Protein 1MF7 (pdb70)

CATH classification: 3.40.50.410

InterPro domains:
  IPR000413 Integrin alpha chain [PR01185] (401-413)
  IPR000413 Integrin alpha chain [PR01185] (418-429)
  IPR000413 Integrin alpha chain [PR01185] (450-470)
  IPR000413 Integrin alpha chain [PR01185] (519-543)
  IPR000413 Integrin alpha chain [PR01185] (583-604)
  IPR000413 Integrin alpha chain [PR01185] (608-627)
  IPR000413 Integrin alpha chain [PR01185] (724-737)
  IPR000413 Integrin alpha chain [PR01185] (1116-1135)
  IPR002035 von Willebrand factor, type A [PF00092] (150-327)
  IPR002035 von Willebrand factor, type A [PS50234] (150-328)
  IPR002035 von Willebrand factor, type A [SM00327] (148-333)
  IPR013517 FG-GAP repeat [PF01839] (457-493)
  IPR013517 FG-GAP repeat [PF01839] (520-555)
  IPR013519 Integrin alpha beta-propellor [PS51470] (18-75)
  IPR013519 Integrin alpha beta-propellor [PS51470] (339-390)
  IPR013519 Integrin alpha beta-propellor [PS51470] (443-503)
  IPR013519 Integrin alpha beta-propellor [PS51470] (506-564)
  IPR013519 Integrin alpha beta-propellor [PS51470] (569-629)
  IPR013519 Integrin alpha beta-propellor [SM00191] (30-80)
  IPR013519 Integrin alpha beta-propellor [SM00191] (400-449)

Nearest PDB structures (foldseek):
  8ce6-assembly1_A  TM=9.932E-01  e=2.937E-39  Homo sapiens
  7p2d-assembly1_A  TM=9.787E-01  e=1.586E-36  Homo sapiens
  1n3y-assembly1_A  TM=9.825E-01  e=2.168E-27  Homo sapiens
  6rhv-assembly1_C  TM=9.578E-01  e=7.841E-28  Mus musculus
  3k6s-assembly1_A  TM=9.591E-01  e=1.115E-25  Homo sapiens

Secondary structure (DSSP, 8-state):
-----EEEEEEEE--TTS-HHHHHHHHHHHHHHHHHH--TTEEEEEEEESSSEEEEE-HHHHHHS--HHHHHTT-----S-B-HHHHHHHIIIIITSGGGTPPTTSEEEEEEEESS--BS-SS-GGGTHHHHHHTTEEEEEEEESGGG-SHHHHHHHHHHSPSSHHHHEEEESSGGGGGGGHHHHHHHHHTTT-

Radius of gyration: 15.07 Å; Cα contacts (8 Å, |Δi|>4): 374; chains: 1; bounding box: 34×39×36 Å

Foldseek 3Di:
DDFDAEEEEEEEELAPVQPPVLVQLVLVLQQVLLVLQDDPRYFYWYWYDAPDIDTLAASVRCVVPVRSNVSRVVDDGPYHHAQVQVSLQCCLPPRCDVVRPHDDPHQAEYEYEDAADHDPHPDDLVVRVVSCVVSRYAYAYEYEAPRCPDPVSCVVNCSGGDPPNVLRYHYAHHSVRSVVCSVVVSVCVRPVPD

B-factor: mean 33.68, std 10.19, range [16.78, 75.35]

GO terms:
  GO:0004895 cell adhesion receptor activity (F, IDA)
  GO:0005886 plasma membrane (C, IDA)
  GO:0034688 integrin alphaM-beta2 complex (C, IDA)
  GO:0033631 cell-cell adhesion mediated by integrin (P, IDA)
  GO:0061756 leukocyte adhesion to vascular endothelial cell (P, IDA)
  GO:0001540 amyloid-beta binding (F, IC)
  GO:0005515 protein binding (F, IPI)
  GO:0008305 integrin complex (C, TAS)
  GO:0007155 cell adhesion (P, TAS)
  GO:0035579 specific granule membrane (C, TAS)
  GO:0070821 tertiary granule membrane (C, TAS)
  GO:0005886 plasma membrane (C, TAS)
  GO:0007160 cell-matrix adhesion (P, IDA)
  GO:0031072 heat shock protein binding (F, IPI)
  GO:0044853 plasma membrane raft (C, IDA)
  GO:0005576 extracellular region (C, IDA)
  GO:0009986 cell surface (C, IDA)
  GO:0010668 ectodermal cell differentiation (P, IEP)
  GO:0045121 membrane raft (C, EXP)
  GO:0043315 positive regulation of neutrophil degranulation (P, IGI)

Solvent-accessible surface area: 8961 Å² total; per-residue (Å²): 75,106,46,94,59,7,1,0,0,0,0,0,0,0,1,42,70,4,102,89,65,23,9,137,88,0,23,69,4,0,0,20,0,0,77,60,0,100,33,116,86,4,14,0,0,0,0,0,0,0,62,104,56,125,64,34,2,14,0,100,88,2,103,115,64,49,70,7,83,66,34,0,82,92,13,94,35,41,103,36,130,12,21,0,0,17,0,0,60,59,0,12,116,60,0,17,51,143,91,35,17,16,61,189,148,14,62,48,0,0,0,0,1,2,22,11,123,55,128,44,19,117,32,23,26,152,63,2,25,61,32,0,80,178,81,43,4,41,6,7,0,0,0,0,10,122,45,2,123,61,126,173,29,75,92,31,0,52,63,0,4,15,186,50,29,179,70,21,31,13,46,7,76,62,11,87,23,2,137,94,15,27,80,100,0,55,85,63,6,58,36,41,45,80

Sequence (194 aa):
CPQEDSDIAFLIDGSGSIIPHDFRRMKEFVSTVMEQLKKSKTLFSLMQYSEEFRIHFTFKEFQNNPNPRSLVKPITQLLGRTHTATGIRKVVRELFNITNGARKNAFKILVVITDGEKFGDPLGYEDVIPEADREGVIRYVIGVGDAFRSEKSRQELNTIASKPPRDHVFQVNNFEALKTIQNQLREKIFCIGS

Structure (mmCIF, N/CA/C/O backbone):
data_1MF7
#
_entry.id   1MF7
#
_cell.length_a   38.640
_cell.length_b   51.030
_cell.length_c   102.380
_cell.angle_alpha   90.00
_cell.angle_beta   90.00
_cell.angle_gamma   90.00
#
_symmetry.space_group_name_H-M   'P 21 21 21'
#
loop_
_entity.id
_entity.type
_entity.pdbx_description
1 polymer 'INTEGRIN ALPHA M'
2 water water
#
loop_
_atom_site.group_PDB
_atom_site.id
_atom_site.type_symbol
_atom_site.label_atom_id
_atom_site.label_alt_id
_atom_site.label_comp_id
_atom_site.label_asym_id
_atom_site.label_entity_id
_atom_site.label_seq_id
_atom_site.pdbx_PDB_ins_code
_atom_site.Cartn_x
_atom_site.Cartn_y
_atom_site.Cartn_z
_atom_site.occupancy
_atom_site.B_iso_or_equiv
_atom_site.auth_seq_id
_atom_site.auth_comp_id
_atom_site.auth_asym_id
_atom_site.auth_atom_id
_atom_site.pdbx_PDB_model_num
ATOM 1 N N . CYS A 1 1 ? -7.168 24.431 40.414 1.00 48.33 128 CYS A N 1
ATOM 2 C CA . CYS A 1 1 ? -6.668 23.868 41.671 1.00 41.54 128 CYS A CA 1
ATOM 3 C C . CYS A 1 1 ? -5.955 24.878 42.549 1.00 37.05 128 CYS A C 1
ATOM 4 O O . CYS A 1 1 ? -5.041 25.596 42.115 1.00 38.50 128 CYS A O 1
ATOM 7 N N . PRO A 1 2 ? -6.355 24.983 43.809 1.00 35.43 129 PRO A N 1
ATOM 8 C CA . PRO A 1 2 ? -5.602 25.828 44.753 1.00 33.93 129 PRO A CA 1
ATOM 9 C C . PRO A 1 2 ? -4.133 25.449 44.825 1.00 34.29 129 PRO A C 1
ATOM 10 O O . PRO A 1 2 ? -3.815 24.260 44.953 1.00 40.90 129 PRO A O 1
ATOM 14 N N . GLN A 1 3 ? -3.278 26.452 44.770 1.00 35.61 130 GLN A N 1
ATOM 15 C CA . GLN A 1 3 ? -1.836 26.262 44.739 1.00 37.31 130 GLN A CA 1
ATOM 16 C C . GLN A 1 3 ? -1.208 26.154 46.122 1.00 36.66 130 GLN A C 1
ATOM 17 O O . GLN A 1 3 ? -1.513 26.953 46.997 1.00 41.57 130 GLN A O 1
ATOM 23 N N . GLU A 1 4 ? -0.313 25.183 46.299 1.00 36.05 131 GLU A N 1
ATOM 24 C CA . GLU A 1 4 ? 0.417 25.055 47.561 1.00 34.39 131 GLU A CA 1
ATOM 25 C C . GLU A 1 4 ? 1.882 24.832 47.208 1.00 33.46 131 GLU A C 1
ATOM 26 O O . GLU A 1 4 ? 2.202 24.462 46.070 1.00 40.86 131 GLU A O 1
ATOM 32 N N . ASP A 1 5 ? 2.786 25.088 48.120 1.00 31.73 132 ASP A N 1
ATOM 33 C CA . ASP A 1 5 ? 4.202 24.947 47.826 1.00 29.52 132 ASP A CA 1
ATOM 34 C C . ASP A 1 5 ? 4.522 23.542 47.300 1.00 26.72 132 ASP A C 1
ATOM 35 O O . ASP A 1 5 ? 4.124 22.536 47.906 1.00 26.47 132 ASP A O 1
ATOM 40 N N . SER A 1 6 ? 5.220 23.478 46.197 1.00 26.01 133 SER A N 1
ATOM 41 C CA . SER A 1 6 ? 5.644 22.249 45.552 1.00 25.79 133 SER A CA 1
ATOM 42 C C . SER A 1 6 ? 7.105 22.326 45.122 1.00 24.65 133 SER A C 1
ATOM 43 O O . SER A 1 6 ? 7.448 23.340 44.472 1.00 25.23 133 SER A O 1
ATOM 46 N N . ASP A 1 7 ? 7.861 21.307 45.460 1.00 23.63 134 ASP A N 1
ATOM 47 C CA . ASP A 1 7 ? 9.278 21.211 45.032 1.00 23.12 134 ASP A CA 1
ATOM 48 C C . ASP A 1 7 ? 9.287 20.108 43.995 1.00 22.50 134 ASP A C 1
ATOM 49 O O . ASP A 1 7 ? 9.018 18.938 44.310 1.00 23.31 134 ASP A O 1
ATOM 54 N N . ILE A 1 8 ? 9.510 20.471 42.725 1.00 23.23 135 ILE A N 1
ATOM 55 C CA . ILE A 1 8 ? 9.422 19.553 41.604 1.00 23.39 135 ILE A CA 1
ATOM 56 C C . ILE A 1 8 ? 10.789 19.232 41.031 1.00 22.67 135 ILE A C 1
ATOM 57 O O . ILE A 1 8 ? 11.435 20.126 40.493 1.00 23.44 135 ILE A O 1
ATOM 62 N N . ALA A 1 9 ? 11.226 17.979 41.185 1.00 23.08 136 ALA A N 1
ATOM 63 C CA . ALA A 1 9 ? 12.513 17.579 40.612 1.00 22.71 136 ALA A CA 1
ATOM 64 C C . ALA A 1 9 ? 12.261 16.826 39.295 1.00 22.68 136 ALA A C 1
ATOM 65 O O . ALA A 1 9 ? 11.290 16.095 39.145 1.00 24.84 136 ALA A O 1
ATOM 67 N N . PHE A 1 10 ? 13.170 17.004 38.345 1.00 22.30 137 PHE A N 1
ATOM 68 C CA . PHE A 1 10 ? 13.274 16.169 37.159 1.00 21.41 137 PHE A CA 1
ATOM 69 C C . PHE A 1 10 ? 14.544 15.319 37.214 1.00 21.51 137 PHE A C 1
ATOM 70 O O . PHE A 1 10 ? 15.592 15.834 37.585 1.00 22.48 137 PHE A O 1
ATOM 78 N N . LEU A 1 11 ? 14.396 14.064 36.807 1.00 21.37 138 LEU A N 1
ATOM 79 C CA . LEU A 1 11 ? 15.537 13.122 36.687 1.00 20.34 138 LEU A CA 1
ATOM 80 C C . LEU A 1 11 ? 15.484 12.659 35.247 1.00 20.89 138 LEU A C 1
ATOM 81 O O . LEU A 1 11 ? 14.560 11.965 34.834 1.00 22.07 138 LEU A O 1
ATOM 86 N N . ILE A 1 12 ? 16.496 13.089 34.467 1.00 21.79 139 ILE A N 1
ATOM 87 C CA . ILE A 1 12 ? 16.476 12.801 33.033 1.00 21.56 139 ILE A CA 1
ATOM 88 C C . ILE A 1 12 ? 17.636 11.878 32.673 1.00 20.33 139 ILE A C 1
ATOM 89 O O . ILE A 1 12 ? 18.791 12.051 33.018 1.00 21.65 139 ILE A O 1
ATOM 94 N N . ASP A 1 13 ? 17.285 10.833 31.892 1.00 20.98 140 ASP A N 1
ATOM 95 C CA . ASP A 1 13 ? 18.241 9.886 31.345 1.00 21.61 140 ASP A CA 1
ATOM 96 C C . ASP A 1 13 ? 19.147 10.570 30.313 1.00 22.42 140 ASP A C 1
ATOM 97 O O . ASP A 1 13 ? 18.630 11.205 29.362 1.00 24.86 140 ASP A O 1
ATOM 102 N N . GLY A 1 14 ? 20.472 10.456 30.494 1.00 22.74 141 GLY A N 1
ATOM 103 C CA . GLY A 1 14 ? 21.449 10.998 29.548 1.00 24.85 141 GLY A CA 1
ATOM 104 C C . GLY A 1 14 ? 22.272 9.922 28.901 1.00 23.37 141 GLY A C 1
ATOM 105 O O . GLY A 1 14 ? 23.287 10.219 28.258 1.00 24.32 141 GLY A O 1
ATOM 106 N N . SER A 1 15 ? 21.864 8.661 29.029 1.00 22.99 142 SER A N 1
ATOM 107 C CA . SER A 1 15 ? 22.523 7.535 28.343 1.00 24.65 142 SER A CA 1
ATOM 108 C C . SER A 1 15 ? 22.753 7.779 26.855 1.00 25.38 142 SER A C 1
ATOM 109 O O . SER A 1 15 ? 21.986 8.479 26.202 1.00 25.57 142 SER A O 1
ATOM 113 N N . GLY A 1 16 ? 23.811 7.136 26.331 1.00 25.86 143 GLY A N 1
ATOM 114 C CA . GLY A 1 16 ? 24.084 7.194 24.905 1.00 27.80 143 GLY A CA 1
ATOM 115 C C . GLY A 1 16 ? 22.996 6.509 24.103 1.00 27.50 143 GLY A C 1
ATOM 116 O O . GLY A 1 16 ? 23.038 6.603 22.865 1.00 29.75 143 GLY A O 1
ATOM 117 N N . SER A 1 17 ? 22.006 5.842 24.694 1.00 26.11 144 SER A N 1
ATOM 118 C CA . SER A 1 17 ? 20.881 5.341 23.948 1.00 26.46 144 SER A CA 1
ATOM 119 C C . SER A 1 17 ? 20.064 6.469 23.300 1.00 26.55 144 SER A C 1
ATOM 120 O O . SER A 1 17 ? 19.273 6.213 22.375 1.00 29.43 144 SER A O 1
ATOM 123 N N . ILE A 1 18 ? 20.242 7.702 23.848 1.00 26.03 145 ILE A N 1
ATOM 124 C CA . ILE A 1 18 ? 19.513 8.867 23.327 1.00 26.91 145 ILE A CA 1
ATOM 125 C C . ILE A 1 18 ? 20.403 9.619 22.360 1.00 27.05 145 ILE A C 1
ATOM 126 O O . ILE A 1 18 ? 21.505 10.067 22.723 1.00 30.50 145 ILE A O 1
ATOM 131 N N . ILE A 1 19 ? 19.967 9.752 21.090 1.00 28.25 146 ILE A N 1
ATOM 132 C CA . ILE A 1 19 ? 20.830 10.453 20.108 1.00 29.61 146 ILE A CA 1
ATOM 133 C C . ILE A 1 19 ? 20.717 11.961 20.347 1.00 27.99 146 ILE A C 1
ATOM 134 O O . ILE A 1 19 ? 19.794 12.482 20.993 1.00 27.29 146 ILE A O 1
ATOM 139 N N . PRO A 1 20 ? 21.686 12.761 19.907 1.00 29.34 147 PRO A N 1
ATOM 140 C CA . PRO A 1 20 ? 21.727 14.193 20.250 1.00 28.93 147 PRO A CA 1
ATOM 141 C C . PRO A 1 20 ? 20.475 14.945 19.856 1.00 29.53 147 PRO A C 1
ATOM 142 O O . PRO A 1 20 ? 19.990 15.792 20.646 1.00 29.67 147 PRO A O 1
ATOM 146 N N . HIS A 1 21 ? 19.879 14.690 18.681 1.00 29.59 148 HIS A N 1
ATOM 147 C CA . HIS A 1 21 ? 18.628 15.396 18.286 1.00 32.43 148 HIS A CA 1
ATOM 148 C C . HIS A 1 21 ? 17.534 15.163 19.341 1.00 29.07 148 HIS A C 1
ATOM 149 O O . HIS A 1 21 ? 16.763 16.049 19.732 1.00 29.52 148 HIS A O 1
ATOM 156 N N . ASP A 1 22 ? 17.467 13.928 19.838 1.00 27.47 149 ASP A N 1
ATOM 157 C CA . ASP A 1 22 ? 16.444 13.559 20.822 1.00 25.50 149 ASP A CA 1
ATOM 158 C C . ASP A 1 22 ? 16.735 14.183 22.186 1.00 25.10 149 ASP A C 1
ATOM 159 O O . ASP A 1 22 ? 15.826 14.609 22.920 1.00 25.95 149 ASP A O 1
ATOM 164 N N . PHE A 1 23 ? 18.010 14.258 22.541 1.00 25.84 150 PHE A N 1
ATOM 165 C CA . PHE A 1 23 ? 18.377 14.903 23.812 1.00 24.45 150 PHE A CA 1
ATOM 166 C C . PHE A 1 23 ? 17.955 16.356 23.766 1.00 23.85 150 PHE A C 1
ATOM 167 O O . PHE A 1 23 ? 17.486 16.902 24.764 1.00 24.85 150 PHE A O 1
ATOM 175 N N . ARG A 1 24 ? 18.096 17.036 22.612 1.00 25.68 151 ARG A N 1
ATOM 176 C CA . ARG A 1 24 ? 17.692 18.440 22.526 1.00 26.08 151 ARG A CA 1
ATOM 177 C C . ARG A 1 24 ? 16.180 18.555 22.647 1.00 25.81 151 ARG A C 1
ATOM 178 O O . ARG A 1 24 ? 15.671 19.487 23.275 1.00 25.26 151 ARG A O 1
ATOM 186 N N . ARG A 1 25 ? 15.435 17.594 22.055 1.00 26.41 152 ARG A N 1
ATOM 187 C CA . ARG A 1 25 ? 13.969 17.615 22.229 1.00 26.16 152 ARG A CA 1
ATOM 188 C C . ARG A 1 25 ? 13.578 17.407 23.689 1.00 25.40 152 ARG A C 1
ATOM 189 O O . ARG A 1 25 ? 12.622 18.031 24.160 1.00 26.75 152 ARG A O 1
ATOM 197 N N . MET A 1 26 ? 14.311 16.558 24.407 1.00 25.39 153 MET A N 1
ATOM 198 C CA . MET A 1 26 ? 14.046 16.361 25.847 1.00 25.73 153 MET A CA 1
ATOM 199 C C . MET A 1 26 ? 14.272 17.651 26.612 1.00 25.60 153 MET A C 1
ATOM 200 O O . MET A 1 26 ? 13.476 18.049 27.483 1.00 26.18 153 MET A O 1
ATOM 205 N N . LYS A 1 27 ? 15.348 18.359 26.324 1.00 25.70 154 LYS A N 1
ATOM 206 C CA . LYS A 1 27 ? 15.657 19.623 27.031 1.00 25.27 154 LYS A CA 1
ATOM 207 C C . LYS A 1 27 ? 14.563 20.651 26.731 1.00 25.14 154 LYS A C 1
ATOM 208 O O . LYS A 1 27 ? 14.177 21.404 27.623 1.00 26.08 154 LYS A O 1
ATOM 214 N N . GLU A 1 28 ? 14.057 20.662 25.504 1.00 25.83 155 GLU A N 1
ATOM 215 C CA . GLU A 1 28 ? 12.975 21.599 25.164 1.00 25.58 155 GLU A CA 1
ATOM 216 C C . GLU A 1 28 ? 11.703 21.275 25.974 1.00 25.74 155 GLU A C 1
ATOM 217 O O . GLU A 1 28 ? 11.023 22.170 26.482 1.00 26.54 155 GLU A O 1
ATOM 223 N N . PHE A 1 29 ? 11.406 19.963 26.093 1.00 24.88 156 PHE A N 1
ATOM 224 C CA . PHE A 1 29 ? 10.205 19.581 26.867 1.00 24.69 156 PHE A CA 1
ATOM 225 C C . PHE A 1 29 ? 10.364 19.969 28.330 1.00 24.60 156 PHE A C 1
ATOM 226 O O . PHE A 1 29 ? 9.463 20.530 28.974 1.00 26.83 156 PHE A O 1
ATOM 234 N N . VAL A 1 30 ? 11.506 19.696 28.962 1.00 25.86 157 VAL A N 1
ATOM 235 C CA . VAL A 1 30 ? 11.683 20.057 30.377 1.00 25.36 157 VAL A CA 1
ATOM 236 C C . VAL A 1 30 ? 11.559 21.566 30.529 1.00 25.27 157 VAL A C 1
ATOM 237 O O . VAL A 1 30 ? 10.907 22.083 31.430 1.00 25.80 157 VAL A O 1
ATOM 241 N N . SER A 1 31 ? 12.159 22.332 29.597 1.00 25.29 158 SER A N 1
ATOM 242 C CA . SER A 1 31 ? 12.095 23.783 29.668 1.00 26.22 158 SER A CA 1
ATOM 243 C C . SER A 1 31 ? 10.647 24.278 29.628 1.00 26.60 158 SER A C 1
ATOM 244 O O . SER A 1 31 ? 10.227 25.142 30.399 1.00 28.10 158 SER A O 1
ATOM 247 N N . THR A 1 32 ? 9.898 23.696 28.678 1.00 27.63 159 THR A N 1
ATOM 248 C CA . THR A 1 32 ? 8.524 24.142 28.462 1.00 27.61 159 THR A CA 1
ATOM 249 C C . THR A 1 32 ? 7.650 23.760 29.652 1.00 28.52 159 THR A C 1
ATOM 250 O O . THR A 1 32 ? 6.835 24.571 30.113 1.00 29.34 159 THR A O 1
ATOM 254 N N . VAL A 1 33 ? 7.783 22.537 30.170 1.00 28.06 160 VAL A N 1
ATOM 255 C CA . VAL A 1 33 ? 6.921 22.131 31.278 1.00 28.39 160 VAL A CA 1
ATOM 256 C C . VAL A 1 33 ? 7.239 22.986 32.494 1.00 28.20 160 VAL A C 1
ATOM 257 O O . VAL A 1 33 ? 6.364 23.440 33.217 1.00 28.61 160 VAL A O 1
ATOM 261 N N . MET A 1 34 ? 8.525 23.259 32.743 1.00 26.74 161 MET A N 1
ATOM 262 C CA . MET A 1 34 ? 8.887 24.083 33.884 1.00 26.90 161 MET A CA 1
ATOM 263 C C . MET A 1 34 ? 8.325 25.493 33.701 1.00 29.14 161 MET A C 1
ATOM 264 O O . MET A 1 34 ? 7.833 26.106 34.646 1.00 30.17 161 MET A O 1
ATOM 269 N N . GLU A 1 35 ? 8.369 25.985 32.471 1.00 30.26 162 GLU A N 1
ATOM 270 C CA . GLU A 1 35 ? 7.788 27.328 32.240 1.00 32.11 162 GLU A CA 1
ATOM 271 C C . GLU A 1 35 ? 6.292 27.325 32.505 1.00 33.41 162 GLU A C 1
ATOM 272 O O . GLU A 1 35 ? 5.746 28.285 33.082 1.00 38.46 162 GLU A O 1
ATOM 278 N N . GLN 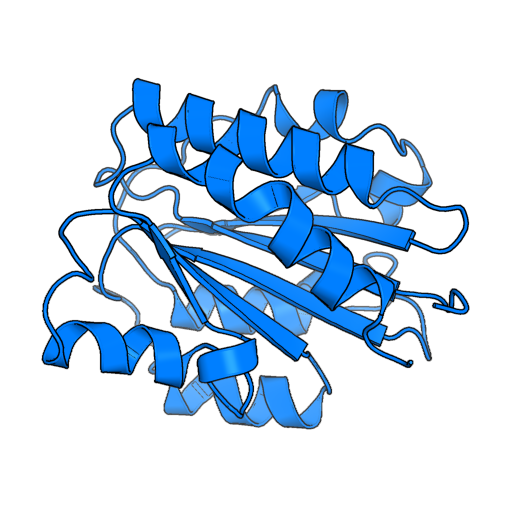A 1 36 ? 5.656 26.241 32.053 1.00 33.73 163 GLN A N 1
ATOM 279 C CA . GLN A 1 36 ? 4.199 26.170 32.221 1.00 35.79 163 GLN A CA 1
ATOM 280 C C . GLN A 1 36 ? 3.805 25.961 33.689 1.00 39.29 163 GLN A C 1
ATOM 281 O O . GLN A 1 36 ? 2.713 26.342 34.107 1.00 42.37 163 GLN A O 1
ATOM 287 N N . LEU A 1 37 ? 4.688 25.364 34.488 1.00 40.29 164 LEU A N 1
ATOM 288 C CA . LEU A 1 37 ? 4.357 25.083 35.890 1.00 41.80 164 LEU A CA 1
ATOM 289 C C . LEU A 1 37 ? 4.795 26.230 36.781 1.00 46.16 164 LEU A C 1
ATOM 290 O O . LEU A 1 37 ? 4.451 26.275 37.971 1.00 51.00 164 LEU A O 1
ATOM 295 N N . LYS A 1 38 ? 5.580 27.177 36.229 1.00 47.29 165 LYS A N 1
ATOM 296 C CA . LYS A 1 38 ? 6.126 28.185 37.139 1.00 51.12 165 LYS A CA 1
ATOM 297 C C . LYS A 1 38 ? 5.019 29.004 37.790 1.00 49.44 165 LYS A C 1
ATOM 298 O O . LYS A 1 38 ? 4.312 29.776 37.150 1.00 49.88 165 LYS A O 1
ATOM 304 N N . LYS A 1 39 ? 4.855 28.827 39.101 1.00 47.72 166 LYS A N 1
ATOM 305 C CA . LYS A 1 39 ? 3.993 29.731 39.874 1.00 47.75 166 LYS A CA 1
ATOM 306 C C . LYS A 1 39 ? 4.828 30.196 41.079 1.00 46.34 166 LYS A C 1
ATOM 307 O O . LYS A 1 39 ? 5.908 29.678 41.352 1.00 45.80 166 LYS A O 1
ATOM 313 N N . SER A 1 40 ? 4.296 31.185 41.766 1.00 45.35 167 SER A N 1
ATOM 314 C CA . SER A 1 40 ? 5.005 31.807 42.879 1.00 44.34 167 SER A CA 1
ATOM 315 C C . SER A 1 40 ? 5.497 30.802 43.911 1.00 42.29 167 SER A C 1
ATOM 316 O O . SER A 1 40 ? 6.518 31.050 44.571 1.00 48.99 167 SER A O 1
ATOM 319 N N . LYS A 1 41 ? 4.806 29.684 44.099 1.00 38.01 168 LYS A N 1
ATOM 320 C CA . LYS A 1 41 ? 5.132 28.719 45.129 1.00 38.32 168 LYS A CA 1
ATOM 321 C C . LYS A 1 41 ? 5.828 27.485 44.582 1.00 36.40 168 LYS A C 1
ATOM 322 O O . LYS A 1 41 ? 5.986 26.517 45.355 1.00 36.89 168 LYS A O 1
ATOM 328 N N . THR A 1 42 ? 6.233 27.479 43.311 1.00 32.23 169 THR A N 1
ATOM 329 C CA . THR A 1 42 ? 6.924 26.294 42.810 1.00 29.57 169 THR A CA 1
ATOM 330 C C . THR A 1 42 ? 8.436 26.496 42.784 1.00 27.25 169 THR A C 1
ATOM 331 O O . THR A 1 42 ? 8.853 27.618 42.443 1.00 32.27 169 THR A O 1
ATOM 335 N N . LEU A 1 43 ? 9.238 25.475 43.127 1.00 25.51 170 LEU A N 1
ATOM 336 C CA . LEU A 1 43 ? 10.662 25.448 42.843 1.00 25.02 170 LEU A CA 1
ATOM 337 C C . LEU A 1 43 ? 10.982 24.203 42.027 1.00 23.48 170 LEU A C 1
ATOM 338 O O . LEU A 1 43 ? 10.294 23.173 42.143 1.00 24.28 170 LEU A O 1
ATOM 343 N N . PHE A 1 44 ? 12.011 24.284 41.216 1.00 22.33 171 PHE A N 1
ATOM 344 C CA . PHE A 1 44 ? 12.448 23.172 40.363 1.00 22.84 171 PHE A CA 1
ATOM 345 C C . PHE A 1 44 ? 13.889 22.786 40.653 1.00 21.46 171 PHE A C 1
ATOM 346 O O . PHE A 1 44 ? 14.676 23.640 41.001 1.00 22.70 171 PHE A O 1
ATOM 354 N N . SER A 1 45 ? 14.198 21.510 40.380 1.00 21.10 172 SER A N 1
ATOM 355 C CA . SER A 1 45 ? 15.577 21.036 40.408 1.00 21.67 172 SER A CA 1
ATOM 356 C C . SER A 1 45 ? 15.739 19.984 39.333 1.00 21.76 172 SER A C 1
ATOM 357 O O . SER A 1 45 ? 14.764 19.355 38.950 1.00 22.96 172 SER A O 1
ATOM 361 N N . LEU A 1 46 ? 16.953 19.792 38.821 1.00 22.06 173 LEU A N 1
ATOM 362 C CA . LEU A 1 46 ? 17.172 18.872 37.704 1.00 22.26 173 LEU A CA 1
ATOM 363 C C . LEU A 1 46 ? 18.467 18.095 37.935 1.00 22.02 173 LEU A C 1
ATOM 364 O O . LEU A 1 46 ? 19.534 18.706 38.168 1.00 22.72 173 LEU A O 1
ATOM 369 N N . MET A 1 47 ? 18.377 16.780 37.805 1.00 21.90 174 MET A N 1
ATOM 370 C CA . MET A 1 47 ? 19.506 15.879 37.757 1.00 21.71 174 MET A CA 1
ATOM 371 C C . MET A 1 47 ? 19.433 15.101 36.446 1.00 21.04 174 MET A C 1
ATOM 372 O O . MET A 1 47 ? 18.354 14.624 36.062 1.00 22.19 174 MET A O 1
ATOM 377 N N . GLN A 1 48 ? 20.599 14.952 35.845 1.00 21.62 175 GLN A N 1
ATOM 378 C CA . GLN A 1 48 ? 20.748 14.035 34.706 1.00 21.77 175 GLN A CA 1
ATOM 379 C C . GLN A 1 48 ? 21.496 12.819 35.169 1.00 21.28 175 GLN A C 1
ATOM 380 O O . GLN A 1 48 ? 22.420 12.948 35.990 1.00 23.25 175 GLN A O 1
ATOM 386 N N . TYR A 1 49 ? 21.108 11.642 34.684 1.00 21.42 176 TYR A N 1
ATOM 387 C CA . TYR A 1 49 ? 21.820 10.430 35.079 1.00 22.00 176 TYR A CA 1
ATOM 388 C C . TYR A 1 49 ? 22.202 9.574 33.859 1.00 21.64 176 TYR A C 1
ATOM 389 O O . TYR A 1 49 ? 21.495 9.520 32.868 1.00 23.20 176 TYR A O 1
ATOM 398 N N . SER A 1 50 ? 23.261 8.810 34.029 1.00 22.50 177 SER A N 1
ATOM 399 C CA . SER A 1 50 ? 23.592 7.716 33.090 1.00 23.88 177 SER A CA 1
ATOM 400 C C . SER A 1 50 ? 24.211 6.662 34.007 1.00 24.33 177 SER A C 1
ATOM 401 O O . SER A 1 50 ? 23.490 6.067 34.815 1.00 24.73 177 SER A O 1
ATOM 404 N N . GLU A 1 51 ? 25.518 6.444 33.989 1.00 27.81 178 GLU A N 1
ATOM 405 C CA . GLU A 1 51 ? 26.200 5.732 35.071 1.00 28.69 178 GLU A CA 1
ATOM 406 C C . GLU A 1 51 ? 26.851 6.770 35.986 1.00 30.10 178 GLU A C 1
ATOM 407 O O . GLU A 1 51 ? 27.406 6.498 37.065 1.00 34.12 178 GLU A O 1
ATOM 413 N N . GLU A 1 52 ? 26.779 8.037 35.553 1.00 31.15 179 GLU A N 1
ATOM 414 C CA . GLU A 1 52 ? 27.217 9.194 36.300 1.00 31.98 179 GLU A CA 1
ATOM 415 C C . GLU A 1 52 ? 26.007 10.039 36.652 1.00 29.98 179 GLU A C 1
ATOM 416 O O . GLU A 1 52 ? 24.910 9.862 36.113 1.00 27.36 179 GLU A O 1
ATOM 422 N N . PHE A 1 53 ? 26.135 10.974 37.602 1.00 29.29 180 PHE A N 1
ATOM 423 C CA . PHE A 1 53 ? 24.979 11.730 38.082 1.00 30.01 180 PHE A CA 1
ATOM 424 C C . PHE A 1 53 ? 25.396 13.202 38.119 1.00 31.93 180 PHE A C 1
ATOM 425 O O . PHE A 1 53 ? 26.486 13.527 38.626 1.00 37.00 180 PHE A O 1
ATOM 433 N N . ARG A 1 54 ? 24.582 14.068 37.561 1.00 26.26 181 ARG A N 1
ATOM 434 C CA . ARG A 1 54 ? 24.920 15.495 37.540 1.00 25.74 181 ARG A CA 1
ATOM 435 C C . ARG A 1 54 ? 23.718 16.290 38.017 1.00 24.55 181 ARG A C 1
ATOM 436 O O . ARG A 1 54 ? 22.657 16.173 37.410 1.00 25.05 181 ARG A O 1
ATOM 450 N N . ILE A 1 55 ? 23.955 17.063 39.088 1.00 24.02 182 ILE A N 1
ATOM 451 C CA . ILE A 1 55 ? 22.943 18.023 39.519 1.00 25.03 182 ILE A CA 1
ATOM 452 C C . ILE A 1 55 ? 23.144 19.309 38.714 1.00 25.20 182 ILE A C 1
ATOM 453 O O . ILE A 1 55 ? 24.068 20.093 38.850 1.00 29.96 182 ILE A O 1
ATOM 458 N N . HIS A 1 56 ? 22.222 19.526 37.774 1.00 24.13 183 HIS A N 1
ATOM 459 C CA . HIS A 1 56 ? 22.346 20.746 36.966 1.00 24.30 183 HIS A CA 1
ATOM 460 C C . HIS A 1 56 ? 21.886 21.973 37.726 1.00 25.36 183 HIS A C 1
ATOM 461 O O . HIS A 1 56 ? 22.520 23.031 37.608 1.00 29.41 183 HIS A O 1
ATOM 468 N N . PHE A 1 57 ? 20.826 21.874 38.513 1.00 23.67 184 PHE A N 1
ATOM 469 C CA . PHE A 1 57 ? 20.491 22.948 39.445 1.00 23.72 184 PHE A CA 1
ATOM 470 C C . PHE A 1 57 ? 19.664 22.374 40.582 1.00 24.40 184 PHE A C 1
ATOM 471 O O . PHE A 1 57 ? 18.817 21.494 40.425 1.00 24.00 184 PHE A O 1
ATOM 479 N N . THR A 1 58 ? 19.979 22.911 41.748 1.00 24.80 185 THR A N 1
ATOM 480 C CA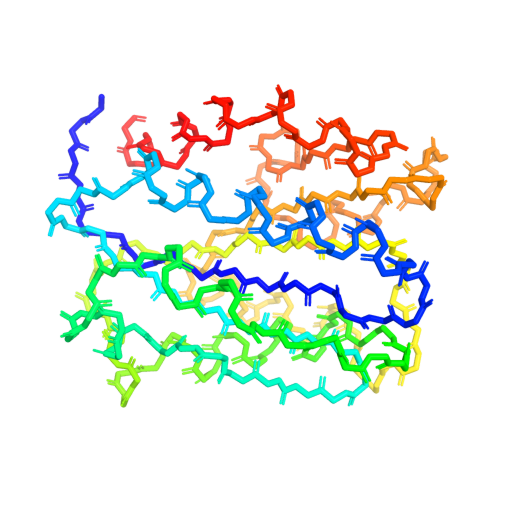 . THR A 1 58 ? 19.220 22.608 42.958 1.00 24.37 185 THR A CA 1
ATOM 481 C C . THR A 1 58 ? 18.009 23.512 43.125 1.00 23.14 185 THR A C 1
ATOM 482 O O . THR A 1 58 ? 17.920 24.523 42.427 1.00 25.21 185 THR A O 1
ATOM 488 N N . PHE A 1 59 ? 17.134 23.152 44.071 1.00 23.97 186 PHE A N 1
ATOM 489 C CA . PHE A 1 59 ? 16.019 24.051 44.363 1.00 23.33 186 PHE A CA 1
ATOM 490 C C . PHE A 1 59 ? 16.505 25.440 44.773 1.00 23.66 186 PHE A C 1
ATOM 491 O O . PHE A 1 59 ? 15.905 26.464 44.389 1.00 25.45 186 PHE A O 1
ATOM 499 N N . LYS A 1 60 ? 17.572 25.527 45.558 1.00 25.88 187 LYS A N 1
ATOM 500 C CA . LYS A 1 60 ? 18.142 26.810 45.991 1.00 26.63 187 LYS A CA 1
ATOM 501 C C . LYS A 1 60 ? 18.665 27.606 44.811 1.00 28.53 187 LYS A C 1
ATOM 502 O O . LYS A 1 60 ? 18.404 28.822 44.673 1.00 31.11 187 LYS A O 1
ATOM 508 N N . GLU A 1 61 ? 19.392 27.001 43.882 1.00 27.66 188 GLU A N 1
ATOM 509 C CA . GLU A 1 61 ? 19.844 27.686 42.677 1.00 28.81 188 GLU A CA 1
ATOM 510 C C . GLU A 1 61 ? 18.672 28.175 41.847 1.00 28.02 188 GLU A C 1
ATOM 511 O O . GLU A 1 61 ? 18.709 29.274 41.319 1.00 30.49 188 GLU A O 1
ATOM 517 N N . PHE A 1 62 ? 17.618 27.364 41.727 1.00 26.97 189 PHE A N 1
ATOM 518 C CA . PHE A 1 62 ? 16.433 27.826 40.999 1.00 27.36 189 PHE A CA 1
ATOM 519 C C . PHE A 1 62 ? 15.838 29.051 41.667 1.00 27.91 189 PHE A C 1
ATOM 520 O O . PHE A 1 62 ? 15.415 30.021 41.014 1.00 30.12 189 PHE A O 1
ATOM 528 N N . GLN A 1 63 ? 15.695 28.995 42.982 1.00 27.34 190 GLN A N 1
ATOM 529 C CA . GLN A 1 63 ? 15.057 30.114 43.680 1.00 28.96 190 GLN A CA 1
ATOM 530 C C . GLN A 1 63 ? 15.850 31.380 43.409 1.00 31.93 190 GLN A C 1
ATOM 531 O O . GLN A 1 63 ? 15.291 32.457 43.265 1.00 35.05 190 GLN A O 1
ATOM 537 N N . ASN A 1 64 ? 17.158 31.287 43.292 1.00 32.51 191 ASN A N 1
ATOM 538 C CA . ASN A 1 64 ? 17.961 32.473 43.070 1.00 35.47 191 ASN A CA 1
ATOM 539 C C . ASN A 1 64 ? 18.018 32.889 41.612 1.00 35.17 191 ASN A C 1
ATOM 540 O O . ASN A 1 64 ? 18.354 34.024 41.354 1.00 40.76 191 ASN A O 1
ATOM 545 N N . ASN A 1 65 ? 17.717 32.002 40.676 1.00 32.75 192 ASN A N 1
ATOM 546 C CA . ASN A 1 65 ? 17.635 32.307 39.265 1.00 32.89 192 ASN A CA 1
ATOM 547 C C . ASN A 1 65 ? 16.470 31.545 38.619 1.00 30.65 192 ASN A C 1
ATOM 548 O O . ASN A 1 65 ? 16.657 30.510 37.973 1.00 30.08 192 ASN A O 1
ATOM 553 N N . PRO A 1 66 ? 15.243 31.988 38.867 1.00 29.96 193 PRO A N 1
ATOM 554 C CA . PRO A 1 66 ? 14.075 31.163 38.511 1.00 30.30 193 PRO A CA 1
ATOM 555 C C . PRO A 1 66 ? 13.681 31.252 37.052 1.00 29.90 193 PRO A C 1
ATOM 556 O O . PRO A 1 66 ? 12.583 31.687 36.705 1.00 33.42 193 PRO A O 1
ATOM 560 N N . ASN A 1 67 ? 14.610 30.785 36.225 1.00 29.44 194 ASN A N 1
ATOM 561 C CA . ASN A 1 67 ? 14.447 30.945 34.780 1.00 30.83 194 ASN A CA 1
ATOM 562 C C . ASN A 1 67 ? 14.751 29.593 34.156 1.00 29.76 194 ASN A C 1
ATOM 563 O O . ASN A 1 67 ? 15.913 29.306 33.814 1.00 28.64 194 ASN A O 1
ATOM 568 N N . PRO A 1 68 ? 13.769 28.722 34.041 1.00 31.28 195 PRO A N 1
ATOM 569 C CA . PRO A 1 68 ? 14.072 27.351 33.658 1.00 31.41 195 PRO A CA 1
ATOM 570 C C . PRO A 1 68 ? 14.805 27.173 32.325 1.00 29.90 195 PRO A C 1
ATOM 571 O O . PRO A 1 68 ? 15.716 26.371 32.221 1.00 28.65 195 PRO A O 1
ATOM 575 N N . ARG A 1 69 ? 14.370 27.907 31.315 1.00 30.62 196 ARG A N 1
ATOM 576 C CA . ARG A 1 69 ? 14.972 27.700 30.001 1.00 30.17 196 ARG A CA 1
ATOM 577 C C . ARG A 1 69 ? 16.443 28.068 30.055 1.00 29.33 196 ARG A C 1
ATOM 578 O O . ARG A 1 69 ? 17.313 27.370 29.498 1.00 28.69 196 ARG A O 1
ATOM 586 N N . SER A 1 70 ? 16.774 29.135 30.783 1.00 28.62 197 SER A N 1
ATOM 587 C CA . SER A 1 70 ? 18.187 29.498 30.878 1.00 28.72 197 SER A CA 1
ATOM 588 C C . SER A 1 70 ? 19.019 28.486 31.623 1.00 28.04 197 SER A C 1
ATOM 589 O O . SER A 1 70 ? 20.207 28.325 31.330 1.00 29.66 197 SER A O 1
ATOM 593 N N . LEU A 1 71 ? 18.408 27.771 32.563 1.00 25.89 198 LEU A N 1
ATOM 594 C CA . LEU A 1 71 ? 19.102 26.773 33.330 1.00 25.76 198 LEU A CA 1
ATOM 595 C C . LEU A 1 71 ? 19.193 25.464 32.551 1.00 25.86 198 LEU A C 1
ATOM 596 O O . LEU A 1 71 ? 20.161 24.707 32.752 1.00 27.94 198 LEU A O 1
ATOM 601 N N . VAL A 1 72 ? 18.229 25.142 31.683 1.00 26.71 199 VAL A N 1
ATOM 602 C CA . VAL A 1 72 ? 18.219 23.823 31.036 1.00 27.40 199 VAL A CA 1
ATOM 603 C C . VAL A 1 72 ? 18.967 23.836 29.705 1.00 27.86 199 VAL A C 1
ATOM 604 O O . VAL A 1 72 ? 19.679 22.892 29.358 1.00 28.35 199 VAL A O 1
ATOM 608 N N . LYS A 1 73 ? 18.784 24.930 28.962 1.00 27.76 200 LYS A N 1
ATOM 609 C CA . LYS A 1 73 ? 19.371 24.987 27.626 1.00 30.11 200 LYS A CA 1
ATOM 610 C C . LYS A 1 73 ? 20.848 24.671 27.544 1.00 28.15 200 LYS A C 1
ATOM 611 O O . LYS A 1 73 ? 21.247 24.032 26.543 1.00 28.81 200 LYS A O 1
ATOM 617 N N . PRO A 1 74 ? 21.734 25.082 28.423 1.00 28.42 201 PRO A N 1
ATOM 618 C CA . PRO A 1 74 ? 23.152 24.808 28.191 1.00 28.78 201 PRO A CA 1
ATOM 619 C C . PRO A 1 74 ? 23.568 23.390 28.518 1.00 29.38 201 PRO A C 1
ATOM 620 O O . PRO A 1 74 ? 24.725 23.054 28.266 1.00 29.90 201 PRO A O 1
ATOM 624 N N . ILE A 1 75 ? 22.696 22.552 29.060 1.00 26.81 202 ILE A N 1
ATOM 625 C CA . ILE A 1 75 ? 23.283 21.283 29.576 1.00 28.70 202 ILE A CA 1
ATOM 626 C C . ILE A 1 75 ? 23.720 20.355 28.447 1.00 28.74 202 ILE A C 1
ATOM 627 O O . ILE A 1 75 ? 23.132 20.293 27.381 1.00 30.37 202 ILE A O 1
ATOM 632 N N . THR A 1 76 ? 24.784 19.625 28.755 1.00 27.76 203 THR A N 1
ATOM 633 C CA . THR A 1 76 ? 25.284 18.667 27.776 1.00 28.25 203 THR A CA 1
ATOM 634 C C . THR A 1 76 ? 25.051 17.228 28.263 1.00 26.98 203 THR A C 1
ATOM 635 O O . THR A 1 76 ? 24.929 16.967 29.476 1.00 26.30 203 THR A O 1
ATOM 639 N N . GLN A 1 77 ? 24.973 16.329 27.309 1.00 26.64 204 GLN A N 1
ATOM 640 C CA . GLN A 1 77 ? 24.592 14.956 27.575 1.00 26.10 204 GLN A CA 1
ATOM 641 C C . GLN A 1 77 ? 25.754 14.175 28.152 1.00 25.53 204 GLN A C 1
ATOM 642 O O . GLN A 1 77 ? 26.872 14.233 27.648 1.00 28.33 204 GLN A O 1
ATOM 648 N N . LEU A 1 78 ? 25.470 13.378 29.202 1.00 25.69 205 LEU A N 1
ATOM 649 C CA . LEU A 1 78 ? 26.467 12.593 29.899 1.00 25.25 205 LEU A CA 1
ATOM 650 C C . LEU A 1 78 ? 26.986 11.414 29.068 1.00 26.33 205 LEU A C 1
ATOM 651 O O . LEU A 1 78 ? 28.174 11.071 29.115 1.00 28.93 205 LEU A O 1
ATOM 656 N N . LEU A 1 79 ? 26.124 10.752 28.316 1.00 26.54 206 LEU A N 1
ATOM 657 C CA . LEU A 1 79 ? 26.411 9.477 27.627 1.00 27.05 206 LEU A CA 1
ATOM 658 C C . LEU A 1 79 ? 26.629 8.368 28.651 1.00 29.16 206 LEU A C 1
ATOM 659 O O . LEU A 1 79 ? 26.569 8.613 29.861 1.00 32.18 206 LEU A O 1
ATOM 664 N N . GLY A 1 80 ? 26.839 7.137 28.192 1.00 29.75 207 GLY A N 1
ATOM 665 C CA . GLY A 1 80 ? 26.979 6.005 29.084 1.00 30.12 207 GLY A CA 1
ATOM 666 C C . GLY A 1 80 ? 25.720 5.184 29.257 1.00 27.48 207 GLY A C 1
ATOM 667 O O . GLY A 1 80 ? 24.807 5.229 28.429 1.00 29.12 207 GLY A O 1
ATOM 668 N N . ARG A 1 81 ? 25.667 4.427 30.337 1.00 26.49 208 ARG A N 1
ATOM 669 C CA . ARG A 1 81 ? 24.611 3.452 30.598 1.00 24.59 208 ARG A CA 1
ATOM 670 C C . ARG A 1 81 ? 23.527 4.039 31.459 1.00 25.08 208 ARG A C 1
ATOM 671 O O . ARG A 1 81 ? 23.421 5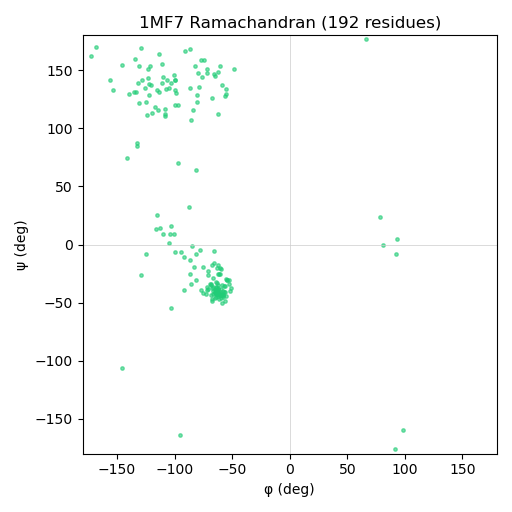.252 31.554 1.00 28.09 208 ARG A O 1
ATOM 679 N N . THR A 1 82 ? 22.622 3.249 32.086 1.00 24.45 209 THR A N 1
ATOM 680 C CA . THR A 1 82 ? 21.318 3.708 32.551 1.00 24.13 209 THR A CA 1
ATOM 681 C C . THR A 1 82 ? 21.036 3.260 33.959 1.00 22.75 209 THR A C 1
ATOM 682 O O . THR A 1 82 ? 20.388 2.240 34.225 1.00 24.60 209 THR A O 1
ATOM 688 N N . HIS A 1 83 ? 21.534 4.040 34.924 1.00 22.87 210 HIS A N 1
ATOM 689 C CA . HIS A 1 83 ? 21.386 3.644 36.332 1.00 22.77 210 HIS A CA 1
ATOM 690 C C . HIS A 1 83 ? 20.189 4.341 36.987 1.00 21.75 210 HIS A C 1
ATOM 691 O O . HIS A 1 83 ? 20.325 5.188 37.870 1.00 22.53 210 HIS A O 1
ATOM 698 N N . THR A 1 84 ? 18.963 3.954 36.575 1.00 22.39 211 THR A N 1
ATOM 699 C CA . THR A 1 84 ? 17.787 4.720 36.994 1.00 22.02 211 THR A CA 1
ATOM 700 C C . THR A 1 84 ? 17.580 4.600 38.480 1.00 21.95 211 THR A C 1
ATOM 701 O O . THR A 1 84 ? 17.089 5.556 39.089 1.00 22.57 211 THR A O 1
ATOM 705 N N . ALA A 1 85 ? 17.849 3.431 39.103 1.00 22.28 212 ALA A N 1
ATOM 706 C CA . ALA A 1 85 ? 17.539 3.260 40.527 1.00 22.48 212 ALA A CA 1
ATOM 707 C C . ALA A 1 85 ? 18.442 4.148 41.372 1.00 22.31 212 ALA A C 1
ATOM 708 O O . ALA A 1 85 ? 18.017 4.844 42.287 1.00 22.96 212 ALA A O 1
ATOM 710 N N . THR A 1 86 ? 19.760 4.142 41.081 1.00 23.29 213 THR A N 1
ATOM 711 C CA . THR A 1 86 ? 20.647 5.052 41.804 1.00 23.25 213 THR A CA 1
ATOM 712 C C . THR A 1 86 ? 20.239 6.502 41.586 1.00 22.14 213 THR A C 1
ATOM 713 O O . THR A 1 86 ? 20.289 7.293 42.511 1.00 22.75 213 THR A O 1
ATOM 717 N N . GLY A 1 87 ? 19.812 6.836 40.336 1.00 22.57 214 GLY A N 1
ATOM 718 C CA . GLY A 1 87 ? 19.324 8.184 40.135 1.00 21.52 214 GLY A CA 1
ATOM 719 C C . GLY A 1 87 ? 18.160 8.505 41.063 1.00 21.13 214 GLY A C 1
ATOM 720 O O . GLY A 1 87 ? 18.146 9.622 41.637 1.00 22.33 214 GLY A O 1
ATOM 721 N N . ILE A 1 88 ? 17.209 7.601 41.241 1.00 21.09 215 ILE A N 1
ATOM 722 C CA . ILE A 1 88 ? 16.095 7.883 42.175 1.00 22.44 215 ILE A CA 1
ATOM 723 C C . ILE A 1 88 ? 16.613 8.070 43.585 1.00 22.62 215 ILE A C 1
ATOM 724 O O . ILE A 1 88 ? 16.178 8.990 44.274 1.00 23.19 215 ILE A O 1
ATOM 729 N N . ARG A 1 89 ? 17.557 7.233 44.051 1.00 22.22 216 ARG A N 1
ATOM 730 C CA . ARG A 1 89 ? 18.097 7.423 45.379 1.00 22.98 216 ARG A CA 1
ATOM 731 C C . ARG A 1 89 ? 18.753 8.789 45.529 1.00 22.89 216 ARG A C 1
ATOM 732 O O . ARG A 1 89 ? 18.549 9.460 46.556 1.00 23.58 216 ARG A O 1
ATOM 740 N N . LYS A 1 90 ? 19.509 9.209 44.515 1.00 22.91 217 LYS A N 1
ATOM 741 C CA . LYS A 1 90 ? 20.193 10.504 44.645 1.00 23.70 217 LYS A CA 1
ATOM 742 C C . LYS A 1 90 ? 19.191 11.641 44.624 1.00 22.70 217 LYS A C 1
ATOM 743 O O . LYS A 1 90 ? 19.383 12.661 45.273 1.00 25.29 217 LYS A O 1
ATOM 749 N N . VAL A 1 91 ? 18.101 11.511 43.863 1.00 22.79 218 VAL A N 1
ATOM 750 C CA . VAL A 1 91 ? 17.067 12.544 43.932 1.00 23.30 218 VAL A CA 1
ATOM 751 C C . VAL A 1 91 ? 16.554 12.642 45.367 1.00 22.21 218 VAL A C 1
ATOM 752 O O . VAL A 1 91 ? 16.406 13.742 45.922 1.00 23.83 218 VAL A O 1
ATOM 756 N N . VAL A 1 92 ? 16.196 11.496 45.920 1.00 22.49 219 VAL A N 1
ATOM 757 C CA . 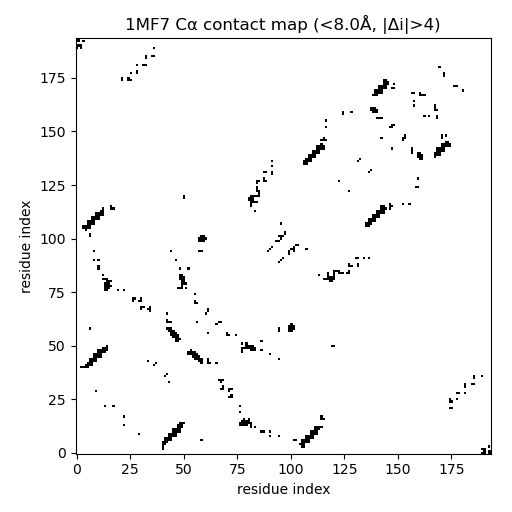VAL A 1 92 ? 15.545 11.521 47.261 1.00 23.38 219 VAL A CA 1
ATOM 758 C C . VAL A 1 92 ? 16.491 12.070 48.298 1.00 23.56 219 VAL A C 1
ATOM 759 O O . VAL A 1 92 ? 16.106 12.914 49.141 1.00 26.11 219 VAL A O 1
ATOM 763 N N . ARG A 1 93 ? 17.759 11.667 48.264 1.00 24.09 220 ARG A N 1
ATOM 764 C CA . ARG A 1 93 ? 18.699 12.004 49.352 1.00 24.38 220 ARG A CA 1
ATOM 765 C C . ARG A 1 93 ? 19.343 13.369 49.140 1.00 25.68 220 ARG A C 1
ATOM 766 O O . ARG A 1 93 ? 19.615 14.030 50.142 1.00 28.73 220 ARG A O 1
ATOM 774 N N . GLU A 1 94 ? 19.604 13.760 47.888 1.00 24.60 221 GLU A N 1
ATOM 775 C CA . GLU A 1 94 ? 20.339 14.976 47.584 1.00 25.92 221 GLU A CA 1
ATOM 776 C C . GLU A 1 94 ? 19.411 16.091 47.121 1.00 25.33 221 GLU A C 1
ATOM 777 O O . GLU A 1 94 ? 19.444 17.207 47.663 1.00 28.34 221 GLU A O 1
ATOM 783 N N . LEU A 1 95 ? 18.579 15.877 46.087 1.00 24.83 222 LEU A N 1
ATOM 784 C CA . LEU A 1 95 ? 17.797 17.008 45.615 1.00 24.85 222 LEU A CA 1
ATOM 785 C C . LEU A 1 95 ? 16.769 17.447 46.668 1.00 24.46 222 LEU A C 1
ATOM 786 O O . LEU A 1 95 ? 16.547 18.652 46.810 1.00 26.21 222 LEU A O 1
ATOM 791 N N . PHE A 1 96 ? 16.143 16.470 47.351 1.00 24.22 223 PHE A N 1
ATOM 792 C CA . PHE A 1 96 ? 15.125 16.822 48.357 1.00 24.65 223 PHE A CA 1
ATOM 793 C C . PHE A 1 96 ? 15.691 17.091 49.756 1.00 26.21 223 PHE A C 1
ATOM 794 O O . PHE A 1 96 ? 15.046 16.793 50.738 1.00 39.78 223 PHE A O 1
ATOM 802 N N . ASN A 1 97 ? 16.885 17.619 49.844 1.00 30.23 224 ASN A N 1
ATOM 803 C CA . ASN A 1 97 ? 17.606 17.868 51.055 1.00 30.78 224 ASN A CA 1
ATOM 804 C C . ASN A 1 97 ? 17.526 19.364 51.383 1.00 29.48 224 ASN A C 1
ATOM 805 O O . ASN A 1 97 ? 17.611 20.192 50.488 1.00 28.80 224 ASN A O 1
ATOM 810 N N . ILE A 1 98 ? 17.348 19.729 52.641 1.00 30.81 225 ILE A N 1
ATOM 811 C CA . ILE A 1 98 ? 17.360 21.103 53.090 1.00 32.69 225 ILE A CA 1
ATOM 812 C C . ILE A 1 98 ? 18.594 21.865 52.617 1.00 31.55 225 ILE A C 1
ATOM 813 O O . ILE A 1 98 ? 18.509 23.042 52.268 1.00 32.04 225 ILE A O 1
ATOM 818 N N . THR A 1 99 ? 19.774 21.222 52.577 1.00 32.35 226 THR A N 1
ATOM 819 C CA . THR A 1 99 ? 20.990 21.925 52.155 1.00 33.24 226 THR A CA 1
ATOM 820 C C . THR A 1 99 ? 20.885 22.45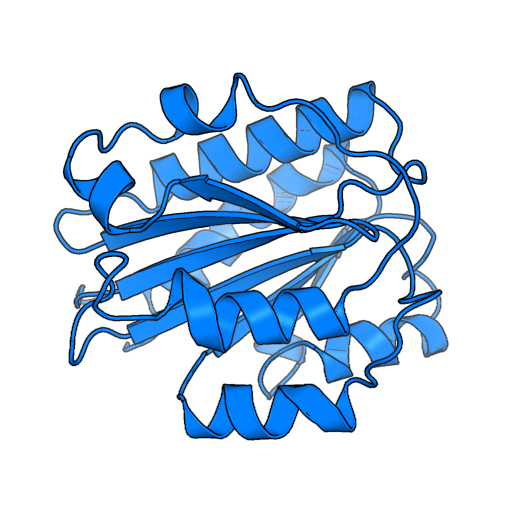9 50.720 1.00 32.61 226 THR A C 1
ATOM 821 O O . THR A 1 99 ? 21.635 23.302 50.307 1.00 36.75 226 THR A O 1
ATOM 825 N N . ASN A 1 100 ? 19.967 21.897 49.929 1.00 29.55 227 ASN A N 1
ATOM 826 C CA . ASN A 1 100 ? 19.874 22.162 48.527 1.00 27.09 227 ASN A CA 1
ATOM 827 C C . ASN A 1 100 ? 18.573 22.912 48.250 1.00 24.76 227 ASN A C 1
ATOM 828 O O . ASN A 1 100 ? 18.213 23.099 47.091 1.00 25.70 227 ASN A O 1
ATOM 833 N N . GLY A 1 101 ? 17.947 23.431 49.327 1.00 26.43 228 GLY A N 1
ATOM 834 C CA . GLY A 1 101 ? 16.854 24.395 49.164 1.00 25.92 228 GLY A CA 1
ATOM 835 C C . GLY A 1 101 ? 15.504 23.739 49.156 1.00 25.91 228 GLY A C 1
ATOM 836 O O . GLY A 1 101 ? 14.504 24.461 48.947 1.00 27.45 228 GLY A O 1
ATOM 837 N N . ALA A 1 102 ? 15.426 22.409 49.383 1.00 26.45 229 ALA A N 1
ATOM 838 C CA . ALA A 1 102 ? 14.061 21.842 49.464 1.00 26.37 229 ALA A CA 1
ATOM 839 C C . ALA A 1 102 ? 13.370 22.415 50.703 1.00 28.35 229 ALA A C 1
ATOM 840 O O . ALA A 1 102 ? 13.980 22.676 51.736 1.00 28.86 229 ALA A O 1
ATOM 842 N N . ARG A 1 103 ? 12.057 22.610 50.600 1.00 27.40 230 ARG A N 1
ATOM 843 C CA . ARG A 1 103 ? 11.267 23.149 51.672 1.00 28.46 230 ARG A CA 1
ATOM 844 C C . ARG A 1 103 ? 10.502 22.123 52.484 1.00 29.78 230 ARG A C 1
ATOM 845 O O . ARG A 1 103 ? 9.821 21.235 51.996 1.00 29.25 230 ARG A O 1
ATOM 853 N N . LYS A 1 104 ? 10.651 22.318 53.798 1.00 32.93 231 LYS A N 1
ATOM 854 C CA . LYS A 1 104 ? 9.877 21.701 54.805 1.00 38.32 231 LYS A CA 1
ATOM 855 C C . LYS A 1 104 ? 8.411 22.063 54.463 1.00 38.84 231 LYS A C 1
ATOM 856 O O . LYS A 1 104 ? 8.006 23.218 54.231 1.00 45.68 231 LYS A O 1
ATOM 862 N N . ASN A 1 105 ? 7.720 20.972 54.431 1.00 36.86 232 ASN A N 1
ATOM 863 C CA . ASN A 1 105 ? 6.288 20.878 54.347 1.00 33.17 232 ASN A CA 1
ATOM 864 C C . ASN A 1 105 ? 5.810 21.041 52.920 1.00 28.24 232 ASN A C 1
ATOM 865 O O . ASN A 1 105 ? 4.602 20.979 52.756 1.00 27.31 232 ASN A O 1
ATOM 870 N N . ALA A 1 106 ? 6.657 21.257 51.914 1.00 25.68 233 ALA A N 1
ATOM 871 C CA . ALA A 1 106 ? 6.184 21.340 50.541 1.00 25.55 233 ALA A CA 1
ATOM 872 C C . ALA A 1 106 ? 5.823 19.949 50.021 1.00 23.67 233 ALA A C 1
ATOM 873 O O . ALA A 1 106 ? 6.303 18.911 50.467 1.00 25.45 233 ALA A O 1
ATOM 875 N N . PHE A 1 107 ? 4.984 19.899 48.963 1.00 23.32 234 PHE A N 1
ATOM 876 C CA . PHE A 1 107 ? 4.841 18.677 48.231 1.00 23.40 234 PHE A CA 1
ATOM 877 C C . PHE A 1 107 ? 6.187 18.335 47.550 1.00 23.94 234 PHE A C 1
ATOM 878 O O . PHE A 1 107 ? 6.898 19.249 47.128 1.00 26.02 234 PHE A O 1
ATOM 886 N N . LYS A 1 108 ? 6.506 17.048 47.455 1.00 24.61 235 LYS A N 1
ATOM 887 C CA . LYS A 1 108 ? 7.719 16.577 46.808 1.00 23.60 235 LYS A CA 1
ATOM 888 C C . LYS A 1 108 ? 7.327 15.778 45.571 1.00 22.39 235 LYS A C 1
ATOM 889 O O . LYS A 1 1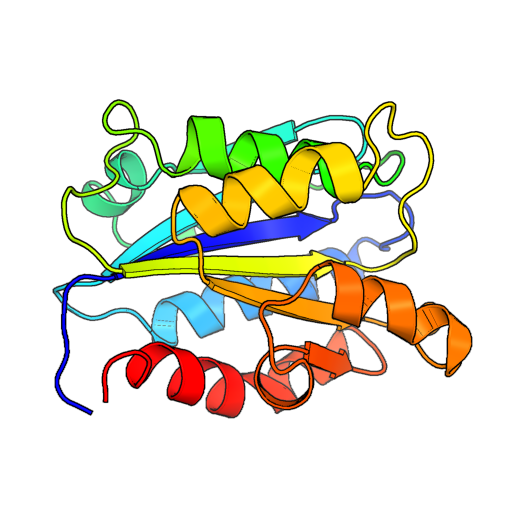08 ? 6.692 14.748 45.713 1.00 25.08 235 LYS A O 1
ATOM 895 N N . ILE A 1 109 ? 7.692 16.240 44.404 1.00 22.44 236 ILE A N 1
ATOM 896 C CA . ILE A 1 109 ? 7.309 15.616 43.144 1.00 23.25 236 ILE A CA 1
ATOM 897 C C . ILE A 1 109 ? 8.541 15.327 42.312 1.00 23.55 236 ILE A C 1
ATOM 898 O O . ILE A 1 109 ? 9.427 16.195 42.228 1.00 23.63 236 ILE A O 1
ATOM 903 N N . LEU A 1 110 ? 8.613 14.130 41.736 1.00 22.67 237 LEU A N 1
ATOM 904 C CA . LEU A 1 110 ? 9.723 13.759 40.865 1.00 22.87 237 LEU A CA 1
ATOM 905 C C . LEU A 1 110 ? 9.166 13.358 39.509 1.00 23.47 237 LEU A C 1
ATOM 906 O O . LEU A 1 110 ? 8.244 12.529 39.448 1.00 25.24 237 LEU A O 1
ATOM 911 N N . VAL A 1 111 ? 9.660 13.906 38.428 1.00 22.25 238 VAL A N 1
ATOM 912 C CA . VAL A 1 111 ? 9.344 13.446 37.067 1.00 22.24 238 VAL A CA 1
ATOM 913 C C . VAL A 1 111 ? 10.589 12.759 36.523 1.00 22.07 238 VAL A C 1
ATOM 914 O O . VAL A 1 111 ? 11.633 13.405 36.357 1.00 22.74 238 VAL A O 1
ATOM 918 N N . VAL A 1 112 ? 10.481 11.455 36.253 1.00 21.79 239 VAL A N 1
ATOM 919 C CA . VAL A 1 112 ? 11.589 10.707 35.640 1.00 21.91 239 VAL A CA 1
ATOM 920 C C . VAL A 1 112 ? 11.374 10.559 34.142 1.00 21.88 239 VAL A C 1
ATOM 921 O O . VAL A 1 112 ? 10.284 10.169 33.744 1.00 23.67 239 VAL A O 1
ATOM 925 N N . ILE A 1 113 ? 12.375 10.884 33.317 1.00 21.90 240 ILE A N 1
ATOM 926 C CA . ILE A 1 113 ? 12.210 10.666 31.872 1.00 22.82 240 ILE A CA 1
ATOM 927 C C . ILE A 1 113 ? 13.269 9.636 31.510 1.00 22.43 240 ILE A C 1
ATOM 928 O O . ILE A 1 113 ? 14.458 9.861 31.685 1.00 23.16 240 ILE A O 1
ATOM 933 N N . THR A 1 114 ? 12.877 8.472 31.016 1.00 23.87 241 THR A N 1
ATOM 934 C CA . THR A 1 114 ? 13.794 7.389 30.705 1.00 24.03 241 THR A CA 1
ATOM 935 C C . THR A 1 114 ? 13.569 6.896 29.278 1.00 24.29 241 THR A C 1
ATOM 936 O O . THR A 1 114 ? 12.421 6.833 28.819 1.00 24.86 241 THR A O 1
ATOM 940 N N . ASP A 1 115 ? 14.693 6.572 28.636 1.00 23.84 242 ASP A N 1
ATOM 941 C CA . ASP A 1 115 ? 14.686 6.033 27.286 1.00 25.33 242 ASP A CA 1
ATOM 942 C C . ASP A 1 115 ? 14.961 4.542 27.211 1.00 25.69 242 ASP A C 1
ATOM 943 O O . ASP A 1 115 ? 15.043 3.977 26.098 1.00 26.24 242 ASP A O 1
ATOM 948 N N . GLY A 1 116 ? 15.153 3.854 28.348 1.00 24.47 243 GLY A N 1
ATOM 949 C CA . GLY A 1 116 ? 15.577 2.468 28.255 1.00 24.11 243 GLY A CA 1
ATOM 950 C C . GLY A 1 116 ? 15.564 1.821 29.625 1.00 24.23 243 GLY A C 1
ATOM 951 O O . GLY A 1 116 ? 15.536 2.473 30.669 1.00 25.19 243 GLY A O 1
ATOM 952 N N . GLU A 1 117 ? 15.571 0.522 29.603 1.00 25.08 244 GLU A N 1
ATOM 953 C CA . GLU A 1 117 ? 15.585 -0.267 30.843 1.00 25.73 244 GLU A CA 1
ATOM 954 C C . GLU A 1 117 ? 16.842 -0.009 31.666 1.00 24.71 244 GLU A C 1
ATOM 955 O O . GLU A 1 117 ? 17.913 0.271 31.175 1.00 25.41 244 GLU A O 1
ATOM 961 N N . LYS A 1 118 ? 16.689 -0.116 32.981 1.00 24.59 245 LYS A N 1
ATOM 962 C CA . LYS A 1 118 ? 17.845 0.047 33.897 1.00 24.57 245 LYS A CA 1
ATOM 963 C C . LYS A 1 118 ? 18.867 -0.999 33.511 1.00 24.40 245 LYS A C 1
ATOM 964 O O . LYS A 1 118 ? 18.527 -2.168 33.233 1.00 27.49 245 LYS A O 1
ATOM 970 N N . PHE A 1 119 ? 20.118 -0.617 33.466 1.00 24.85 246 PHE A N 1
ATOM 971 C CA . PHE A 1 119 ? 21.195 -1.556 33.153 1.00 25.13 246 PHE A CA 1
ATOM 972 C C . PHE A 1 119 ? 22.487 -1.072 33.786 1.00 26.12 246 PHE A C 1
ATOM 973 O O . PHE A 1 119 ? 22.837 0.119 33.636 1.00 28.15 246 PHE A O 1
ATOM 981 N N . GLY A 1 120 ? 23.205 -1.962 34.454 1.00 28.35 247 GLY A N 1
ATOM 982 C CA . GLY A 1 120 ? 24.502 -1.602 35.028 1.00 28.86 247 GLY A CA 1
ATOM 983 C C . GLY A 1 120 ? 24.419 -1.122 36.467 1.00 27.82 247 GLY A C 1
ATOM 984 O O . GLY A 1 120 ? 25.450 -0.871 37.081 1.00 29.07 247 GLY A O 1
ATOM 985 N N . ASP A 1 121 ? 23.210 -0.919 36.976 1.00 26.10 248 ASP A N 1
ATOM 986 C CA . ASP A 1 121 ? 23.052 -0.259 38.271 1.00 25.58 248 ASP A CA 1
ATOM 987 C C . ASP A 1 121 ? 23.284 -1.227 39.420 1.00 25.42 248 ASP A C 1
ATOM 988 O O . ASP A 1 121 ? 22.633 -2.283 39.455 1.00 25.42 248 ASP A O 1
ATOM 993 N N . PRO A 1 122 ? 24.149 -0.881 40.393 1.00 25.21 249 PRO A N 1
ATOM 994 C CA . PRO A 1 122 ? 24.290 -1.779 41.563 1.00 26.74 249 PRO A CA 1
ATOM 995 C C . PRO A 1 122 ? 23.029 -1.819 42.415 1.00 26.66 249 PRO A C 1
ATOM 996 O O . PRO A 1 122 ? 22.897 -2.760 43.241 1.00 29.13 249 PRO A O 1
ATOM 1000 N N . LEU A 1 123 ? 22.139 -0.838 42.250 1.00 25.38 250 LEU A N 1
ATOM 1001 C CA . LEU A 1 123 ? 20.893 -0.832 43.015 1.00 25.02 250 LEU A CA 1
ATOM 1002 C C . LEU A 1 123 ? 19.722 -1.367 42.210 1.00 24.72 250 LEU A C 1
ATOM 1003 O O . LEU A 1 123 ? 19.584 -1.073 41.022 1.00 26.55 250 LEU A O 1
ATOM 1008 N N . GLY A 1 124 ? 18.856 -2.118 42.904 1.00 25.55 251 GLY A N 1
ATOM 1009 C CA . GLY A 1 124 ? 17.542 -2.439 42.351 1.00 26.37 251 GLY A CA 1
ATOM 1010 C C . GLY A 1 124 ? 16.470 -1.434 42.726 1.00 24.89 251 GLY A C 1
ATOM 1011 O O . GLY A 1 124 ? 16.642 -0.645 43.655 1.00 24.88 251 GLY A O 1
ATOM 1012 N N . TYR A 1 125 ? 15.331 -1.481 42.069 1.00 25.78 252 TYR A N 1
ATOM 1013 C CA . TYR A 1 125 ? 14.246 -0.582 42.475 1.00 26.11 252 TYR A CA 1
ATOM 1014 C C . TYR A 1 125 ? 13.817 -0.904 43.883 1.00 25.97 252 TYR A C 1
ATOM 1015 O O . TYR A 1 125 ? 13.430 0.019 44.622 1.00 27.09 252 TYR A O 1
ATOM 1024 N N . GLU A 1 126 ? 13.863 -2.164 44.340 1.00 27.04 253 GLU A N 1
ATOM 1025 C CA . GLU A 1 126 ? 13.519 -2.506 45.725 1.00 29.33 253 GLU A CA 1
ATOM 1026 C C . GLU A 1 126 ? 14.453 -1.838 46.726 1.00 26.60 253 GLU A C 1
ATOM 1027 O O . GLU A 1 126 ? 14.041 -1.748 47.884 1.00 30.88 253 GLU A O 1
ATOM 1033 N N . ASP A 1 127 ? 15.614 -1.355 46.320 1.00 25.91 254 ASP A N 1
ATOM 1034 C CA . ASP A 1 127 ? 16.533 -0.687 47.228 1.00 26.02 254 ASP A CA 1
ATOM 1035 C C . ASP A 1 127 ? 16.211 0.793 47.334 1.00 24.23 254 ASP A C 1
ATOM 1036 O O . ASP A 1 127 ? 16.791 1.425 48.192 1.00 25.86 254 ASP A O 1
ATOM 1041 N N . VAL A 1 128 ? 15.380 1.359 46.453 1.00 24.62 255 VAL A N 1
ATOM 1042 C CA . VAL A 1 128 ? 15.198 2.824 46.415 1.00 24.16 255 VAL A CA 1
ATOM 1043 C C . VAL A 1 128 ? 13.740 3.257 46.449 1.00 25.15 255 VAL A C 1
ATOM 1044 O O . VAL A 1 128 ? 13.421 4.373 46.920 1.00 25.77 255 VAL A O 1
ATOM 1048 N N . ILE A 1 129 ? 12.785 2.470 46.007 1.00 25.45 256 ILE A N 1
ATOM 1049 C CA . ILE A 1 129 ? 11.380 2.923 46.015 1.00 25.59 256 ILE A CA 1
ATOM 1050 C C . ILE A 1 129 ? 10.818 2.961 47.425 1.00 26.24 256 ILE A C 1
ATOM 1051 O O . ILE A 1 129 ? 10.127 3.957 47.756 1.00 26.96 256 ILE A O 1
ATOM 1056 N N . PRO A 1 130 ? 11.045 2.004 48.322 1.00 27.58 257 PRO A N 1
ATOM 1057 C CA . PRO A 1 130 ? 10.514 2.185 49.708 1.00 27.93 257 PRO A CA 1
ATOM 1058 C C . PRO A 1 130 ? 10.972 3.469 50.351 1.00 26.80 257 PRO A C 1
ATOM 1059 O O . PRO A 1 130 ? 10.149 4.176 50.977 1.00 28.71 257 PRO A O 1
ATOM 1063 N N . GLU A 1 131 ? 12.242 3.842 50.255 1.00 26.81 258 GLU A N 1
ATOM 1064 C CA . GLU A 1 131 ? 12.686 5.111 50.866 1.00 26.87 258 GLU A CA 1
ATOM 1065 C C . GLU A 1 131 ? 12.024 6.294 50.181 1.00 26.53 258 GLU A C 1
ATOM 1066 O O . GLU A 1 131 ? 11.643 7.268 50.861 1.00 26.98 258 GLU A O 1
ATOM 1072 N N . ALA A 1 132 ? 11.863 6.245 48.862 1.00 25.32 259 ALA A N 1
ATOM 1073 C CA . ALA A 1 132 ? 11.173 7.336 48.171 1.00 24.88 259 ALA A CA 1
ATOM 1074 C C . ALA A 1 132 ? 9.754 7.500 48.698 1.00 25.86 259 ALA A C 1
ATOM 1075 O O . ALA A 1 132 ? 9.285 8.612 48.910 1.00 25.65 259 ALA A O 1
ATOM 1077 N N . ASP A 1 133 ? 9.057 6.397 48.894 1.00 25.50 260 ASP A N 1
ATOM 1078 C CA . ASP A 1 133 ? 7.719 6.451 49.492 1.00 25.53 260 ASP A CA 1
ATOM 1079 C C . ASP A 1 133 ? 7.706 6.982 50.909 1.00 26.59 260 ASP A C 1
ATOM 1080 O O . ASP A 1 133 ? 6.847 7.817 51.276 1.00 29.47 260 ASP A O 1
ATOM 1085 N N . ARG A 1 134 ? 8.673 6.554 51.723 1.00 27.82 261 ARG A N 1
ATOM 1086 C CA . ARG A 1 134 ? 8.715 7.038 53.120 1.00 28.79 261 ARG A CA 1
ATOM 1087 C C . ARG A 1 134 ? 8.914 8.536 53.156 1.00 30.32 261 ARG A C 1
ATOM 1088 O O . ARG A 1 134 ? 8.403 9.249 54.040 1.00 33.37 261 ARG A O 1
ATOM 1096 N N . GLU A 1 135 ? 9.688 9.040 52.196 1.00 28.98 262 GLU A N 1
ATOM 1097 C CA . GLU A 1 135 ? 10.014 10.454 52.154 1.00 28.79 262 GLU A CA 1
ATOM 1098 C C . GLU A 1 135 ? 8.916 11.234 51.449 1.00 29.17 262 GLU A C 1
ATOM 1099 O O . GLU A 1 135 ? 9.057 12.447 51.384 1.00 30.24 262 GLU A O 1
ATOM 1105 N N . GLY A 1 136 ? 7.863 10.577 50.951 1.00 28.27 263 GLY A N 1
ATOM 1106 C CA . GLY A 1 136 ? 6.712 11.278 50.418 1.00 28.55 263 GLY A CA 1
ATOM 1107 C C . GLY A 1 136 ? 6.947 11.819 49.035 1.00 27.54 263 GLY A C 1
ATOM 1108 O O . GLY A 1 136 ? 6.289 12.757 48.571 1.00 28.82 263 GLY A O 1
ATOM 1109 N N . VAL A 1 137 ? 7.887 11.236 48.262 1.00 24.88 264 VAL A N 1
ATOM 1110 C CA . VAL A 1 137 ? 8.132 11.735 46.913 1.00 25.09 264 VAL A CA 1
ATOM 1111 C C . VAL A 1 137 ? 7.134 11.114 45.942 1.00 25.00 264 VAL A C 1
ATOM 1112 O O . VAL A 1 137 ? 7.154 9.889 45.740 1.00 28.34 264 VAL A O 1
ATOM 1116 N N . ILE A 1 138 ? 6.275 11.954 45.343 1.00 24.39 265 ILE A N 1
ATOM 1117 C CA . ILE A 1 138 ? 5.296 11.538 44.339 1.00 25.33 265 ILE A CA 1
ATOM 1118 C C . ILE A 1 138 ? 6.012 11.409 42.987 1.00 24.49 265 ILE A C 1
ATOM 1119 O O . ILE A 1 138 ? 6.616 12.387 42.514 1.00 27.42 265 ILE A O 1
ATOM 1124 N N . ARG A 1 139 ? 5.973 10.255 42.363 1.00 23.50 266 ARG A N 1
ATOM 1125 C CA . ARG A 1 139 ? 6.751 10.045 41.151 1.00 23.22 266 ARG A CA 1
ATOM 1126 C C . ARG A 1 139 ? 5.904 9.841 39.912 1.00 23.07 266 ARG A C 1
ATOM 1127 O O . ARG A 1 139 ? 4.991 8.985 39.880 1.00 25.62 266 ARG A O 1
ATOM 1135 N N . TYR A 1 140 ? 6.267 10.589 38.890 1.00 22.64 267 TYR A N 1
ATOM 1136 C CA . TYR A 1 140 ? 5.730 10.474 37.542 1.00 23.49 267 TYR A CA 1
ATOM 1137 C C . TYR A 1 140 ? 6.866 9.906 36.704 1.00 22.66 267 TYR A C 1
ATOM 1138 O O . TYR A 1 140 ? 7.997 10.297 36.900 1.00 24.69 267 TYR A O 1
ATOM 1147 N N . VAL A 1 141 ? 6.523 9.059 35.733 1.00 23.55 268 VAL A N 1
ATOM 1148 C CA . VAL A 1 141 ? 7.525 8.532 34.819 1.00 23.12 268 VAL A CA 1
ATOM 1149 C C . VAL A 1 141 ? 7.025 8.683 33.387 1.00 23.52 268 VAL A C 1
ATOM 1150 O O . VAL A 1 141 ? 5.862 8.446 33.109 1.00 26.76 268 VAL A O 1
ATOM 1154 N N . ILE A 1 142 ? 7.981 9.079 32.535 1.00 23.28 269 ILE A N 1
ATOM 1155 C CA . ILE A 1 142 ? 7.722 9.165 31.097 1.00 23.61 269 ILE A CA 1
ATOM 1156 C C . ILE A 1 142 ? 8.703 8.208 30.426 1.00 23.91 269 ILE A C 1
ATOM 1157 O O . ILE A 1 142 ? 9.934 8.405 30.470 1.00 24.80 269 ILE A O 1
ATOM 1162 N N . GLY A 1 143 ? 8.132 7.146 29.844 1.00 24.24 270 GLY A N 1
ATOM 1163 C CA . GLY A 1 143 ? 8.978 6.181 29.146 1.00 23.98 270 GLY A CA 1
ATOM 1164 C C . GLY A 1 143 ? 8.907 6.496 27.650 1.00 25.33 270 GLY A C 1
ATOM 1165 O O . GLY A 1 143 ? 7.823 6.470 27.042 1.00 27.26 270 GLY A O 1
ATOM 1166 N N . VAL A 1 144 ? 10.069 6.805 27.088 1.00 25.40 271 VAL A N 1
ATOM 1167 C CA . VAL A 1 144 ? 10.103 7.304 25.691 1.00 27.19 271 VAL A CA 1
ATOM 1168 C C . VAL A 1 144 ? 10.648 6.268 24.741 1.00 27.90 271 VAL A C 1
ATOM 1169 O O . VAL A 1 144 ? 11.686 5.657 25.002 1.00 28.58 271 VAL A O 1
ATOM 1173 N N . GLY A 1 145 ? 9.976 6.073 23.605 1.00 29.43 272 GLY A N 1
ATOM 1174 C CA . GLY A 1 145 ? 10.529 5.244 22.573 1.00 31.54 272 GLY A CA 1
ATOM 1175 C C . GLY A 1 145 ? 10.158 3.783 22.606 1.00 30.70 272 GLY A C 1
ATOM 1176 O O . GLY A 1 145 ? 9.337 3.326 23.386 1.00 33.04 272 GLY A O 1
ATOM 1177 N N . ASP A 1 146 ? 10.790 3.085 21.663 1.00 34.17 273 ASP A N 1
ATOM 1178 C CA . ASP A 1 146 ? 10.611 1.675 21.372 1.00 35.95 273 ASP A CA 1
ATOM 1179 C C . ASP A 1 146 ? 10.828 0.797 22.600 1.00 33.23 273 ASP A C 1
ATOM 1180 O O . ASP A 1 146 ? 10.258 -0.282 22.710 1.00 34.32 273 ASP A O 1
ATOM 1185 N N . ALA A 1 147 ? 11.671 1.221 23.533 1.00 30.35 274 ALA A N 1
ATOM 1186 C CA . ALA A 1 147 ? 12.000 0.387 24.690 1.00 30.11 274 ALA A CA 1
ATOM 1187 C C . ALA A 1 147 ? 10.763 0.053 25.544 1.00 31.14 274 ALA A C 1
ATOM 1188 O O . ALA A 1 147 ? 10.766 -0.980 26.218 1.00 30.91 274 ALA A O 1
ATOM 1190 N N . PHE A 1 148 ? 9.711 0.875 25.510 1.00 30.26 275 PHE A N 1
ATOM 1191 C CA . PHE A 1 148 ? 8.575 0.638 26.413 1.00 31.02 275 PHE A CA 1
ATOM 1192 C C . PHE A 1 148 ? 7.287 0.280 25.697 1.00 33.42 275 PHE A C 1
ATOM 1193 O O . PHE A 1 148 ? 6.191 0.478 26.218 1.00 36.44 275 PHE A O 1
ATOM 1201 N N . ARG A 1 149 ? 7.425 -0.274 24.482 1.00 34.68 276 ARG A N 1
ATOM 1202 C CA . ARG A 1 149 ? 6.178 -0.504 23.719 1.00 37.43 276 ARG A CA 1
ATOM 1203 C C . ARG A 1 149 ? 5.576 -1.840 24.094 1.00 37.95 276 ARG A C 1
ATOM 1204 O O . ARG A 1 149 ? 4.371 -2.123 24.001 1.00 45.75 276 ARG A O 1
ATOM 1212 N N . SER A 1 150 ? 6.410 -2.775 24.554 1.00 37.22 277 SER A N 1
ATOM 1213 C CA . SER A 1 150 ? 5.827 -4.073 24.890 1.00 40.69 277 SER A CA 1
ATOM 1214 C C . SER A 1 150 ? 5.221 -4.041 26.282 1.00 41.94 277 SER A C 1
ATOM 1215 O O . SER A 1 150 ? 5.607 -3.276 27.177 1.00 42.99 277 SER A O 1
ATOM 1218 N N . GLU A 1 151 ? 4.229 -4.920 26.480 1.00 42.95 278 GLU A N 1
ATOM 1219 C CA . GLU A 1 151 ? 3.566 -4.832 27.795 1.00 42.58 278 GLU A CA 1
ATOM 1220 C C . GLU A 1 151 ? 4.560 -5.274 28.852 1.00 41.75 278 GLU A C 1
ATOM 1221 O O . GLU A 1 151 ? 4.546 -4.673 29.925 1.00 42.74 278 GLU A O 1
ATOM 1227 N N . LYS A 1 152 ? 5.442 -6.241 28.581 1.00 41.03 279 LYS A N 1
ATOM 1228 C CA . LYS A 1 152 ? 6.349 -6.575 29.700 1.00 39.28 279 LYS A CA 1
ATOM 1229 C C . LYS A 1 152 ? 7.256 -5.435 30.099 1.00 37.30 279 LYS A C 1
ATOM 1230 O O . LYS A 1 152 ? 7.579 -5.197 31.284 1.00 39.20 279 LYS A O 1
ATOM 1236 N N . SER A 1 153 ? 7.736 -4.705 29.095 1.00 36.65 280 SER A N 1
ATOM 1237 C CA . SER A 1 153 ? 8.656 -3.597 29.361 1.00 35.63 280 SER A CA 1
ATOM 1238 C C . SER A 1 153 ? 8.000 -2.531 30.223 1.00 33.55 280 SER A C 1
ATOM 1239 O O . SER A 1 153 ? 8.710 -1.785 30.926 1.00 35.97 280 SER A O 1
ATOM 1242 N N . ARG A 1 154 ? 6.674 -2.452 30.171 1.00 35.36 281 ARG A N 1
ATOM 1243 C CA . ARG A 1 154 ? 5.972 -1.382 30.878 1.00 36.25 281 ARG A CA 1
ATOM 1244 C C . ARG A 1 154 ? 6.029 -1.584 32.381 1.00 32.99 281 ARG A C 1
ATOM 1245 O O . ARG A 1 154 ? 5.868 -0.617 33.142 1.00 34.91 281 ARG A O 1
ATOM 1253 N N . GLN A 1 155 ? 6.246 -2.812 32.836 1.00 32.11 282 GLN A N 1
ATOM 1254 C CA . GLN A 1 155 ? 6.282 -3.080 34.272 1.00 32.86 282 GLN A CA 1
ATOM 1255 C C . GLN A 1 155 ? 7.307 -2.225 34.973 1.00 31.49 282 GLN A C 1
ATOM 1256 O O . GLN A 1 155 ? 7.082 -1.805 36.112 1.00 30.37 282 GLN A O 1
ATOM 1262 N N . GLU A 1 156 ? 8.419 -1.987 34.261 1.00 28.97 283 GLU A N 1
ATOM 1263 C CA . GLU A 1 156 ? 9.452 -1.127 34.881 1.00 27.00 283 GLU A CA 1
ATOM 1264 C C . GLU A 1 156 ? 8.945 0.283 35.148 1.00 25.37 283 GLU A C 1
ATOM 1265 O O . GLU A 1 156 ? 9.225 0.930 36.189 1.00 26.21 283 GLU A O 1
ATOM 1271 N N . LEU A 1 157 ? 8.184 0.849 34.201 1.00 25.95 284 LEU A N 1
ATOM 1272 C CA . LEU A 1 157 ? 7.585 2.165 34.414 1.00 25.56 284 LEU A CA 1
ATOM 1273 C C . LEU A 1 157 ? 6.669 2.157 35.633 1.00 25.75 284 LEU A C 1
ATOM 1274 O O . LEU A 1 157 ? 6.640 3.085 36.461 1.00 25.31 284 LEU A O 1
ATOM 1279 N N . ASN A 1 158 ? 5.865 1.077 35.737 1.00 26.79 285 ASN A N 1
ATOM 1280 C CA . ASN A 1 158 ? 4.955 0.961 36.907 1.00 27.53 285 ASN A CA 1
ATOM 1281 C C . ASN A 1 158 ? 5.741 0.891 38.207 1.00 27.41 285 ASN A C 1
ATOM 1282 O O . ASN A 1 158 ? 5.354 1.416 39.247 1.00 28.59 285 ASN A O 1
ATOM 1287 N N . THR A 1 159 ? 6.867 0.217 38.175 1.00 26.41 286 THR A N 1
ATOM 1288 C CA . THR A 1 159 ? 7.752 0.046 39.323 1.00 27.89 286 THR A CA 1
ATOM 1289 C C . THR A 1 159 ? 8.325 1.384 39.795 1.00 27.26 286 THR A C 1
ATOM 1290 O O . THR A 1 159 ? 8.392 1.662 41.006 1.00 29.56 286 THR A O 1
ATOM 1294 N N . ILE A 1 160 ? 8.728 2.232 38.856 1.00 25.88 287 ILE A N 1
ATOM 1295 C CA . ILE A 1 160 ? 9.172 3.586 39.168 1.00 25.45 287 ILE A CA 1
ATOM 1296 C C . ILE A 1 160 ? 8.078 4.510 39.675 1.00 25.67 287 ILE A C 1
ATOM 1297 O O . ILE A 1 160 ? 8.302 5.255 40.629 1.00 26.70 287 ILE A O 1
ATOM 1302 N N . ALA A 1 161 ? 6.939 4.562 39.010 1.00 25.17 288 ALA A N 1
ATOM 1303 C CA . ALA A 1 161 ? 5.908 5.562 39.286 1.00 26.05 288 ALA A CA 1
ATOM 1304 C C . ALA A 1 161 ? 5.179 5.328 40.581 1.00 26.00 288 ALA A C 1
ATOM 1305 O O . ALA A 1 161 ? 5.003 4.152 41.020 1.00 27.85 288 ALA A O 1
ATOM 1307 N N . SER A 1 162 ? 4.700 6.407 41.190 1.00 25.47 289 SER A N 1
ATOM 1308 C CA . SER A 1 162 ? 3.735 6.240 42.288 1.00 26.69 289 SER A CA 1
ATOM 1309 C C . SER A 1 162 ? 2.464 5.529 41.861 1.00 28.09 289 SER A C 1
ATOM 1310 O O . SER A 1 162 ? 2.079 5.592 40.706 1.00 28.71 289 SER A O 1
ATOM 1313 N N . LYS A 1 163 ? 1.803 4.863 42.821 1.00 30.88 290 LYS A N 1
ATOM 1314 C CA . LYS A 1 163 ? 0.510 4.229 42.584 1.00 32.92 290 LYS A CA 1
ATOM 1315 C C . LYS A 1 163 ? -0.646 5.212 42.611 1.00 34.33 290 LYS A C 1
ATOM 1316 O O . LYS A 1 163 ? -0.540 6.163 43.388 1.00 37.81 290 LYS A O 1
ATOM 1322 N N . PRO A 1 164 ? -1.722 5.057 41.863 1.00 36.44 291 PRO A N 1
ATOM 1323 C CA . PRO A 1 164 ? -1.848 4.015 40.846 1.00 35.48 291 PRO A CA 1
ATOM 1324 C C . PRO A 1 164 ? -1.052 4.382 39.597 1.00 34.38 291 PRO A C 1
ATOM 1325 O O . PRO A 1 164 ? -0.899 5.552 39.213 1.00 35.12 291 PRO A O 1
ATOM 1329 N N . PRO A 1 165 ? -0.466 3.385 38.944 1.00 37.79 292 PRO A N 1
ATOM 1330 C CA . PRO A 1 165 ? 0.369 3.698 37.775 1.00 38.78 292 PRO A CA 1
ATOM 1331 C C . PRO A 1 165 ? -0.405 4.319 36.631 1.00 37.20 292 PRO A C 1
ATOM 1332 O O . PRO A 1 165 ? 0.141 5.177 35.942 1.00 36.93 292 PRO A O 1
ATOM 1336 N N . ARG A 1 166 ? -1.673 4.026 36.358 1.00 38.27 293 ARG A N 1
ATOM 1337 C CA . ARG A 1 166 ? -2.312 4.794 35.292 1.00 41.17 293 ARG A CA 1
ATOM 1338 C C . ARG A 1 166 ? -2.372 6.300 35.491 1.00 38.48 293 ARG A C 1
ATOM 1339 O O . ARG A 1 166 ? -2.507 7.089 34.540 1.00 40.89 293 ARG A O 1
ATOM 1347 N N . ASP A 1 167 ? -2.261 6.808 36.713 1.00 36.55 294 ASP A N 1
ATOM 1348 C CA . ASP A 1 167 ? -2.271 8.246 36.911 1.00 36.05 294 ASP A CA 1
ATOM 1349 C C . ASP A 1 167 ? -0.868 8.867 36.960 1.00 32.23 294 ASP A C 1
ATOM 1350 O O . ASP A 1 167 ? -0.784 10.089 36.997 1.00 34.63 294 ASP A O 1
ATOM 1355 N N . HIS A 1 168 ? 0.141 8.004 36.947 1.00 28.00 295 HIS A N 1
ATOM 1356 C CA . HIS A 1 168 ? 1.507 8.475 37.072 1.00 26.06 295 HIS A CA 1
ATOM 1357 C C . HIS A 1 168 ? 2.462 8.045 35.973 1.00 25.38 295 HIS A C 1
ATOM 1358 O O . HIS A 1 168 ? 3.583 8.558 35.943 1.00 27.31 295 HIS A O 1
ATOM 1365 N N . VAL A 1 169 ? 2.081 7.157 35.074 1.00 27.81 296 VAL A N 1
ATOM 1366 C CA . VAL A 1 169 ? 2.926 6.718 33.956 1.00 25.64 296 VAL A CA 1
ATOM 1367 C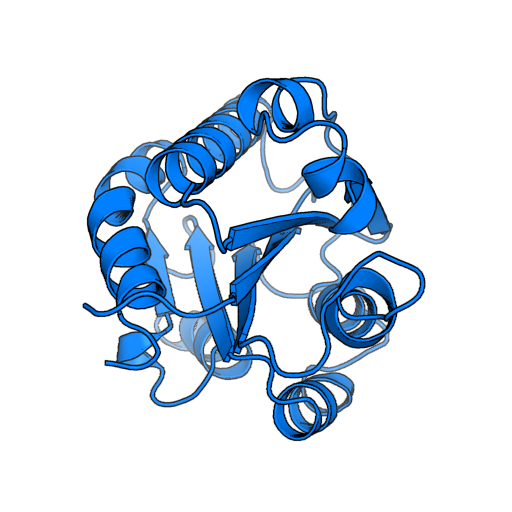 C . VAL A 1 169 ? 2.499 7.320 32.631 1.00 25.30 296 VAL A C 1
ATOM 1368 O O . VAL A 1 169 ? 1.304 7.309 32.293 1.00 29.42 296 VAL A O 1
ATOM 1372 N N . PHE A 1 170 ? 3.449 7.793 31.863 1.00 26.49 297 PHE A N 1
ATOM 1373 C CA . PHE A 1 170 ? 3.230 8.281 30.501 1.00 27.17 297 PHE A CA 1
ATOM 1374 C C . PHE A 1 170 ? 4.109 7.430 29.603 1.00 26.95 297 PHE A C 1
ATOM 1375 O O . PHE A 1 170 ? 5.259 7.227 29.982 1.00 29.50 297 PHE A O 1
ATOM 1383 N N . GLN A 1 171 ? 3.607 7.001 28.470 1.00 29.73 298 GLN A N 1
ATOM 1384 C CA . GLN A 1 171 ? 4.462 6.318 27.480 1.00 32.85 298 GLN A CA 1
ATOM 1385 C C . GLN A 1 171 ? 4.305 7.093 26.168 1.00 32.58 298 GLN A C 1
ATOM 1386 O O . GLN A 1 171 ? 3.184 7.321 25.712 1.00 37.00 298 GLN A O 1
ATOM 1392 N N . VAL A 1 172 ? 5.412 7.589 25.608 1.00 32.37 299 VAL A N 1
ATOM 1393 C CA . VAL A 1 172 ? 5.318 8.352 24.365 1.00 33.51 299 VAL A CA 1
ATOM 1394 C C . VAL A 1 172 ? 6.234 7.626 23.375 1.00 32.61 299 VAL A C 1
ATOM 1395 O O . VAL A 1 172 ? 7.264 7.072 23.697 1.00 31.32 299 VAL A O 1
ATOM 1399 N N . ASN A 1 173 ? 5.845 7.570 22.117 1.00 34.39 300 ASN A N 1
ATOM 1400 C CA . ASN A 1 173 ? 6.435 6.689 21.137 1.00 34.76 300 ASN A CA 1
ATOM 1401 C C . ASN A 1 173 ? 7.793 7.205 20.688 1.00 32.58 300 ASN A C 1
ATOM 1402 O O . ASN A 1 173 ? 8.599 6.479 20.146 1.00 33.03 300 ASN A O 1
ATOM 1407 N N . ASN A 1 174 ? 8.141 8.462 20.864 1.00 32.09 301 ASN A N 1
ATOM 1408 C CA . ASN A 1 174 ? 9.393 9.042 20.423 1.00 31.92 301 ASN A CA 1
ATOM 1409 C C . ASN A 1 174 ? 9.541 10.421 21.055 1.00 30.10 301 ASN A C 1
ATOM 1410 O O . ASN A 1 174 ? 8.630 10.942 21.703 1.00 29.42 301 ASN A O 1
ATOM 1415 N N . PHE A 1 175 ? 10.719 11.023 20.942 1.00 29.93 302 PHE A N 1
ATOM 1416 C CA . PHE A 1 175 ? 10.966 12.305 21.624 1.00 29.19 302 PHE A CA 1
ATOM 1417 C C . PHE A 1 175 ? 10.144 13.423 21.024 1.00 30.57 302 PHE A C 1
ATOM 1418 O O . PHE A 1 175 ? 9.699 14.315 21.763 1.00 31.29 302 PHE A O 1
ATOM 1426 N N . GLU A 1 176 ? 9.878 13.428 19.727 1.00 33.98 303 GLU A N 1
ATOM 1427 C CA . GLU A 1 176 ? 8.984 14.385 19.082 1.00 36.23 303 GLU A CA 1
ATOM 1428 C C . GLU A 1 176 ? 7.620 14.388 19.735 1.00 35.01 303 GLU A C 1
ATOM 1429 O O . GLU A 1 176 ? 6.934 15.423 19.781 1.00 41.53 303 GLU A O 1
ATOM 1435 N N . ALA A 1 177 ? 7.180 13.251 20.272 1.00 33.02 304 ALA A N 1
ATOM 1436 C CA . ALA A 1 177 ? 5.834 13.118 20.854 1.00 33.47 304 ALA A CA 1
ATOM 1437 C C . ALA A 1 177 ? 5.782 13.662 22.272 1.00 32.38 304 ALA A C 1
ATOM 1438 O O . ALA A 1 177 ? 4.706 13.807 22.864 1.00 34.65 304 ALA A O 1
ATOM 1440 N N . LEU A 1 178 ? 6.893 14.031 22.904 1.00 31.33 305 LEU A N 1
ATOM 1441 C CA . LEU A 1 178 ? 6.820 14.569 24.285 1.00 30.44 305 LEU A CA 1
ATOM 1442 C C . LEU A 1 178 ? 5.914 15.779 24.398 1.00 31.83 305 LEU A C 1
ATOM 1443 O O . LEU A 1 178 ? 5.187 15.954 25.382 1.00 31.72 305 LEU A O 1
ATOM 1448 N N . LYS A 1 179 ? 5.886 16.625 23.370 1.00 32.88 306 LYS A N 1
ATOM 1449 C CA . LYS A 1 179 ? 5.031 17.816 23.517 1.00 34.75 306 LYS A CA 1
ATOM 1450 C C . LYS A 1 179 ? 3.555 17.447 23.675 1.00 36.12 306 LYS A C 1
ATOM 1451 O O . LYS A 1 179 ? 2.808 18.252 24.260 1.00 38.28 306 LYS A O 1
ATOM 1457 N N . THR A 1 180 ? 3.163 16.272 23.152 1.00 35.64 307 THR A N 1
ATOM 1458 C CA . THR A 1 180 ? 1.758 15.917 23.221 1.00 35.72 307 THR A CA 1
ATOM 1459 C C . THR A 1 180 ? 1.297 15.698 24.646 1.00 35.50 307 THR A C 1
ATOM 1460 O O . THR A 1 180 ? 0.083 15.689 24.913 1.00 40.59 307 THR A O 1
ATOM 1464 N N . ILE A 1 181 ? 2.205 15.524 25.614 1.00 32.32 308 ILE A N 1
ATOM 1465 C CA . ILE A 1 181 ? 1.719 15.282 26.976 1.00 31.72 308 ILE A CA 1
ATOM 1466 C C . ILE A 1 181 ? 1.974 16.458 27.901 1.00 31.59 308 ILE A C 1
ATOM 1467 O O . ILE A 1 181 ? 1.757 16.367 29.107 1.00 34.29 308 ILE A O 1
ATOM 1472 N N . GLN A 1 182 ? 2.400 17.601 27.440 1.00 33.43 309 GLN A N 1
ATOM 1473 C CA . GLN A 1 182 ? 2.704 18.714 28.304 1.00 33.51 309 GLN A CA 1
ATOM 1474 C C . GLN A 1 182 ? 1.524 19.214 29.138 1.00 34.59 309 GLN A C 1
ATOM 1475 O O . GLN A 1 182 ? 1.725 19.431 30.340 1.00 36.76 309 GLN A O 1
ATOM 1481 N N . ASN A 1 183 ? 0.342 19.330 28.535 1.00 37.21 310 ASN A N 1
ATOM 1482 C CA . ASN A 1 183 ? -0.792 19.851 29.307 1.00 39.73 310 ASN A CA 1
ATOM 1483 C C . ASN A 1 183 ? -1.284 18.837 30.337 1.00 37.39 310 ASN A C 1
ATOM 1484 O O . ASN A 1 183 ? -1.647 19.188 31.467 1.00 35.96 310 ASN A O 1
ATOM 1489 N N . GLN A 1 184 ? -1.279 17.577 29.911 1.00 36.32 311 GLN A N 1
ATOM 1490 C CA . GLN A 1 184 ? -1.668 16.573 30.902 1.00 36.52 311 GLN A CA 1
ATOM 1491 C C . GLN A 1 184 ? -0.720 16.537 32.101 1.00 34.26 311 GLN A C 1
ATOM 1492 O O . GLN A 1 184 ? -1.131 16.408 33.245 1.00 38.96 311 GLN A O 1
ATOM 1498 N N . LEU A 1 185 ? 0.574 16.623 31.842 1.00 33.58 312 LEU A N 1
ATOM 1499 C CA . LEU A 1 185 ? 1.526 16.488 32.934 1.00 32.69 312 LEU A CA 1
ATOM 1500 C C . LEU A 1 185 ? 1.333 17.702 33.840 1.00 34.62 312 LEU A C 1
ATOM 1501 O O . LEU A 1 185 ? 1.319 17.582 35.074 1.00 36.65 312 LEU A O 1
ATOM 1506 N N . ARG A 1 186 ? 1.176 18.858 33.197 1.00 36.88 313 ARG A N 1
ATOM 1507 C CA . ARG A 1 186 ? 0.976 20.113 33.907 1.00 38.49 313 ARG A CA 1
ATOM 1508 C C . ARG A 1 186 ? -0.218 20.096 34.859 1.00 38.25 313 ARG A C 1
ATOM 1509 O O . ARG A 1 186 ? -0.187 20.513 36.010 1.00 38.04 313 ARG A O 1
ATOM 1517 N N . GLU A 1 187 ? -1.326 19.616 34.281 1.00 40.16 314 GLU A N 1
ATOM 1518 C CA . GLU A 1 187 ? -2.518 19.576 35.119 1.00 40.56 314 GLU A CA 1
ATOM 1519 C C . GLU A 1 187 ? -2.366 18.630 36.285 1.00 38.28 314 GLU A C 1
ATOM 1520 O O . GLU A 1 187 ? -2.818 18.973 37.380 1.00 39.03 314 GLU A O 1
ATOM 1526 N N . LYS A 1 188 ? -1.785 17.474 36.078 1.00 36.75 315 LYS A N 1
ATOM 1527 C CA . LYS A 1 188 ? -1.594 16.529 37.182 1.00 38.28 315 LYS A CA 1
ATOM 1528 C C . LYS A 1 188 ? -0.783 17.180 38.282 1.00 37.45 315 LYS A C 1
ATOM 1529 O O . LYS A 1 188 ? -1.068 17.107 39.480 1.00 37.00 315 LYS A O 1
ATOM 1535 N N . ILE A 1 189 ? 0.280 17.864 37.881 1.00 35.95 316 ILE A N 1
ATOM 1536 C CA . ILE A 1 189 ? 1.070 18.433 38.989 1.00 35.84 316 ILE A CA 1
ATOM 1537 C C . ILE A 1 189 ? 0.386 19.646 39.594 1.00 39.00 316 ILE A C 1
ATOM 1538 O O . ILE A 1 189 ? 0.375 19.829 40.816 1.00 42.26 316 ILE A O 1
ATOM 1543 N N . PHE A 1 190 ? -0.196 20.533 38.778 1.00 40.10 317 PHE A N 1
ATOM 1544 C CA . PHE A 1 190 ? -0.874 21.721 39.301 1.00 40.97 317 PHE A CA 1
ATOM 1545 C C . PHE A 1 190 ? -1.906 21.356 40.352 1.00 39.90 317 PHE A C 1
ATOM 1546 O O . PHE A 1 190 ? -2.143 22.078 41.326 1.00 41.48 317 PHE A O 1
ATOM 1554 N N . CYS A 1 191 ? -2.511 20.192 40.124 1.00 39.04 318 CYS A N 1
ATOM 1555 C CA . CYS A 1 191 ? -3.604 19.766 40.989 1.00 39.88 318 CYS A CA 1
ATOM 1556 C C . CYS A 1 191 ? -3.255 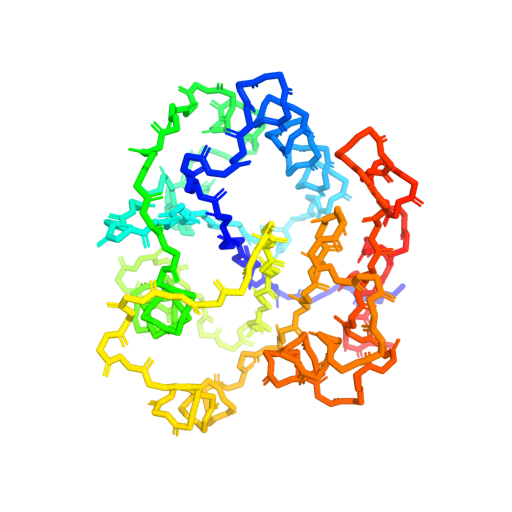18.708 42.022 1.00 38.06 318 CYS A C 1
ATOM 1557 O O . CYS A 1 191 ? -4.212 18.116 42.552 1.00 38.68 318 CYS A O 1
ATOM 1560 N N . ILE A 1 192 ? -1.988 18.441 42.341 1.00 38.15 319 ILE A N 1
ATOM 1561 C CA . ILE A 1 192 ? -1.673 17.341 43.266 1.00 41.06 319 ILE A CA 1
ATOM 1562 C C . ILE A 1 192 ? -2.375 17.407 44.592 1.00 43.20 319 ILE A C 1
ATOM 1563 O O . ILE A 1 192 ? -2.648 16.377 45.236 1.00 54.67 319 ILE A O 1
ATOM 1568 N N . GLY A 1 193 ? -2.669 18.612 45.055 1.00 42.23 320 GLY A N 1
ATOM 1569 C CA . GLY A 1 193 ? -3.359 18.552 46.370 1.00 44.79 320 GLY A CA 1
ATOM 1570 C C . GLY A 1 193 ? -4.851 18.733 46.259 1.00 43.96 320 GLY A C 1
ATOM 1571 O O . GLY A 1 193 ? -5.583 18.926 47.236 1.00 36.89 320 GLY A O 1
ATOM 1572 N N . SER A 1 194 ? -5.332 18.725 45.012 1.00 45.52 321 SER A N 1
ATOM 1573 C CA . SER A 1 194 ? -6.710 19.234 44.882 1.00 49.36 321 SER A CA 1
ATOM 1574 C C . SER A 1 194 ? -7.478 18.426 43.866 1.00 53.46 321 SER A C 1
ATOM 1575 O O . SER A 1 194 ? -7.356 17.185 43.760 1.00 66.95 321 SER A O 1
#

Organism: Homo sapiens (NCBI:txid9606)